Protein AF-A0A0S6UFS8-F1 (afdb_monomer)

Secondary structure (DSSP, 8-state):
-GGGTTT-S-HHHHHHHHHHHHHHHHHHHHHHHHHHHHHHS-GGG--SSSHHHHHHHHTT-HHHHHHHHHHHHHHHHHHHHHHHHHHHHHHHHHHHTTSS-GGGG---TTT---HHHHHHHHHHHHHHHHHS-HHHHHHHHHHHHHHHHHHHHHHHHHHHHH-TTS--SS--TTTTHHHHHHHHHHHHHHHTS-HHHHHHHHHHHHHHHHHIIIIIHHH-HHHHHHHHHTSPPPP----TTTSPPP--PPPS--PPPTTGGGSS-------

Structure (mmCIF, N/CA/C/O backbone):
data_AF-A0A0S6UFS8-F1
#
_entry.id   AF-A0A0S6UFS8-F1
#
loop_
_atom_site.group_PDB
_atom_site.id
_atom_site.type_symbol
_atom_site.label_atom_id
_atom_site.label_alt_id
_atom_site.label_comp_id
_atom_site.label_asym_id
_atom_site.label_entity_id
_atom_site.label_seq_id
_atom_site.pdbx_PDB_ins_code
_atom_site.Cartn_x
_atom_site.Cartn_y
_atom_site.Cartn_z
_atom_site.occupancy
_atom_site.B_iso_or_equiv
_atom_site.auth_seq_id
_atom_site.auth_comp_id
_atom_site.auth_asym_id
_atom_site.auth_atom_id
_atom_site.pdbx_PDB_model_num
ATOM 1 N N . MET A 1 1 ? 3.004 2.644 8.645 1.00 46.69 1 MET A N 1
ATOM 2 C CA . MET A 1 1 ? 3.108 4.078 9.009 1.00 46.69 1 MET A CA 1
ATOM 3 C C . MET A 1 1 ? 2.458 4.377 10.357 1.00 46.69 1 MET A C 1
ATOM 5 O O . MET A 1 1 ? 3.169 4.844 11.229 1.00 46.69 1 MET A O 1
ATOM 9 N N . ALA A 1 2 ? 1.187 4.030 10.602 1.00 57.84 2 ALA A N 1
ATOM 10 C CA . ALA A 1 2 ? 0.566 4.239 11.925 1.00 57.84 2 ALA A CA 1
ATOM 11 C C . ALA A 1 2 ? 1.216 3.434 13.074 1.00 57.84 2 ALA A C 1
ATOM 13 O O . ALA A 1 2 ? 1.124 3.822 14.228 1.00 57.84 2 ALA A O 1
ATOM 14 N N . THR A 1 3 ? 1.917 2.343 12.766 1.00 62.81 3 THR A N 1
ATOM 15 C CA . THR A 1 3 ? 2.602 1.496 13.757 1.00 62.81 3 THR A CA 1
ATOM 16 C C . THR A 1 3 ? 3.796 2.162 14.432 1.00 62.81 3 THR A C 1
ATOM 18 O O . THR A 1 3 ? 4.121 1.783 15.545 1.00 62.81 3 THR A O 1
ATOM 21 N N . ALA A 1 4 ? 4.438 3.134 13.778 1.00 63.12 4 ALA A N 1
ATOM 22 C CA . ALA A 1 4 ? 5.543 3.893 14.362 1.00 63.12 4 ALA A CA 1
ATOM 23 C C . ALA A 1 4 ? 5.050 5.129 15.133 1.00 63.12 4 ALA A C 1
ATOM 25 O O . ALA A 1 4 ? 5.850 5.831 15.734 1.00 63.12 4 ALA A O 1
ATOM 26 N N . ALA A 1 5 ? 3.740 5.411 15.131 1.00 69.25 5 ALA A N 1
ATOM 27 C CA . ALA A 1 5 ? 3.189 6.582 15.810 1.00 69.25 5 ALA A CA 1
ATOM 28 C C . ALA A 1 5 ? 3.441 6.566 17.326 1.00 69.25 5 ALA A C 1
ATOM 30 O O . ALA A 1 5 ? 3.540 7.629 17.927 1.00 69.25 5 ALA A O 1
ATOM 31 N N . GLU A 1 6 ? 3.567 5.378 17.924 1.00 72.88 6 GLU A N 1
ATOM 32 C CA . GLU A 1 6 ? 3.858 5.193 19.352 1.00 72.88 6 GLU A CA 1
ATOM 33 C C . GLU A 1 6 ? 5.339 5.429 19.703 1.00 72.88 6 GLU A C 1
ATOM 35 O O . GLU A 1 6 ? 5.662 5.656 20.864 1.00 72.88 6 GLU A O 1
ATOM 40 N N . GLU A 1 7 ? 6.235 5.411 18.712 1.00 79.12 7 GLU A N 1
ATOM 41 C CA . GLU A 1 7 ? 7.693 5.545 18.890 1.00 79.12 7 GLU A CA 1
ATOM 42 C C . GLU A 1 7 ? 8.222 6.927 18.464 1.00 79.12 7 GLU A C 1
ATOM 44 O O . GLU A 1 7 ? 9.404 7.233 18.612 1.00 79.12 7 GLU A O 1
ATOM 49 N N . VAL A 1 8 ? 7.346 7.780 17.931 1.00 83.44 8 VAL A N 1
ATOM 50 C CA . VAL A 1 8 ? 7.674 9.114 17.425 1.00 83.44 8 VAL A CA 1
ATOM 51 C C . VAL A 1 8 ? 7.556 10.147 18.548 1.00 83.44 8 VAL A C 1
ATOM 53 O O . VAL A 1 8 ? 6.553 10.196 19.258 1.00 83.44 8 VAL A O 1
ATOM 56 N N . ARG A 1 9 ? 8.573 11.008 18.696 1.00 81.94 9 ARG A N 1
ATOM 57 C CA . ARG A 1 9 ? 8.646 11.996 19.787 1.00 81.94 9 ARG A CA 1
ATOM 58 C C . ARG A 1 9 ? 7.596 13.101 19.649 1.00 81.94 9 ARG A C 1
ATOM 60 O O . ARG A 1 9 ? 6.959 13.448 20.640 1.00 81.94 9 ARG A O 1
ATOM 67 N N . ASP A 1 10 ? 7.415 13.640 18.441 1.00 86.56 10 ASP A N 1
ATOM 68 C CA . ASP A 1 10 ? 6.340 14.586 18.113 1.00 86.56 10 ASP A CA 1
ATOM 69 C C . ASP A 1 10 ? 5.454 14.043 16.974 1.00 86.56 10 ASP A C 1
ATOM 71 O O . ASP A 1 10 ? 5.627 14.402 15.800 1.00 86.56 10 ASP A O 1
ATOM 75 N N . PRO A 1 11 ? 4.464 13.182 17.289 1.00 83.31 11 PRO A N 1
ATOM 76 C CA . PRO A 1 11 ? 3.617 12.563 16.273 1.00 83.31 11 PRO A CA 1
ATOM 77 C C . PRO A 1 11 ? 2.757 13.585 15.522 1.00 83.31 11 PRO A C 1
ATOM 79 O O . PRO A 1 11 ? 2.305 13.308 14.411 1.00 83.31 11 PRO A O 1
ATOM 82 N N . ALA A 1 12 ? 2.543 14.780 16.085 1.00 83.31 12 ALA A N 1
ATOM 83 C CA . ALA A 1 12 ? 1.739 15.823 15.463 1.00 83.31 12 ALA A CA 1
ATOM 84 C C . ALA A 1 12 ? 2.384 16.394 14.199 1.00 83.31 12 ALA A C 1
ATOM 86 O O . ALA A 1 12 ? 1.677 16.752 13.255 1.00 83.31 12 ALA A O 1
ATOM 87 N N . ARG A 1 13 ? 3.715 16.501 14.197 1.00 83.75 13 ARG A N 1
ATOM 88 C CA . ARG A 1 13 ? 4.487 17.135 13.122 1.00 83.75 13 ARG A CA 1
ATOM 89 C C . ARG A 1 13 ? 5.263 16.125 12.294 1.00 83.75 13 ARG A C 1
ATOM 91 O O . ARG A 1 13 ? 5.297 16.247 11.071 1.00 83.75 13 ARG A O 1
ATOM 98 N N . GLU A 1 14 ? 5.842 15.119 12.940 1.00 88.31 14 GLU A N 1
ATOM 99 C CA . GLU A 1 14 ? 6.730 14.164 12.277 1.00 88.31 14 GLU A CA 1
ATOM 100 C C . GLU A 1 14 ? 5.953 13.158 11.418 1.00 88.31 14 GLU A C 1
ATOM 102 O O . GLU A 1 14 ? 6.399 12.835 10.317 1.00 88.31 14 GLU A O 1
ATOM 107 N N . LEU A 1 15 ? 4.751 12.729 11.836 1.00 88.62 15 LEU A N 1
ATOM 108 C CA . LEU A 1 15 ? 3.939 11.809 11.027 1.00 88.62 15 LEU A CA 1
ATOM 109 C C . LEU A 1 15 ? 3.467 12.446 9.706 1.00 88.62 15 LEU A C 1
ATOM 111 O O . LEU A 1 15 ? 3.705 11.839 8.658 1.00 88.62 15 LEU A O 1
ATOM 115 N N . PRO A 1 16 ? 2.847 13.648 9.682 1.00 87.19 16 PRO A N 1
ATOM 116 C CA . PRO A 1 16 ? 2.457 14.274 8.418 1.00 87.19 16 PRO A CA 1
ATOM 117 C C . PRO A 1 16 ? 3.653 14.581 7.515 1.00 87.19 16 PRO A C 1
ATOM 119 O O . PRO A 1 16 ? 3.579 14.337 6.311 1.00 87.19 16 PRO A O 1
ATOM 122 N N . LEU A 1 17 ? 4.759 15.078 8.084 1.00 87.81 17 LEU A N 1
ATOM 123 C CA . LEU A 1 17 ? 5.970 15.392 7.326 1.00 87.81 17 LEU A CA 1
ATOM 124 C C . LEU A 1 17 ? 6.583 14.131 6.707 1.00 87.81 17 LEU A C 1
ATOM 126 O O . LEU A 1 17 ? 6.955 14.145 5.536 1.00 87.81 17 LEU A O 1
ATOM 130 N N . GLY A 1 18 ? 6.629 13.029 7.458 1.00 90.12 18 GLY A N 1
ATOM 131 C CA . GLY A 1 18 ? 7.115 11.744 6.968 1.00 90.12 18 GLY A CA 1
ATOM 132 C C . GLY A 1 18 ? 6.249 11.176 5.843 1.00 90.12 18 GLY A C 1
ATOM 133 O O . GLY A 1 18 ? 6.781 10.745 4.821 1.00 90.12 18 GLY A O 1
ATOM 134 N N . ILE A 1 19 ? 4.919 11.215 5.980 1.00 90.88 19 ILE A N 1
ATOM 135 C CA . ILE A 1 19 ? 3.991 10.707 4.954 1.00 90.88 19 ILE A CA 1
ATOM 136 C C . ILE A 1 19 ? 4.085 11.543 3.670 1.00 90.88 19 ILE A C 1
ATOM 138 O O . ILE A 1 19 ? 4.284 10.988 2.593 1.00 90.88 19 ILE A O 1
ATOM 142 N N . ILE A 1 20 ? 3.977 12.872 3.769 1.00 91.31 20 ILE A N 1
ATOM 143 C CA . ILE A 1 20 ? 3.996 13.761 2.596 1.00 91.31 20 ILE A CA 1
ATOM 144 C C . ILE A 1 20 ? 5.388 13.778 1.955 1.00 91.31 20 ILE A C 1
ATOM 146 O O . ILE A 1 20 ? 5.499 13.693 0.735 1.00 91.31 20 ILE A O 1
ATOM 150 N N . GLY A 1 21 ? 6.448 13.843 2.765 1.00 93.31 21 GLY A N 1
ATOM 151 C CA . GLY A 1 21 ? 7.829 13.861 2.287 1.00 93.31 21 GLY A CA 1
ATOM 152 C C . GLY A 1 21 ? 8.218 12.570 1.570 1.00 93.31 21 GLY A C 1
ATOM 153 O O . GLY A 1 21 ? 8.760 12.625 0.467 1.00 93.31 21 GLY A O 1
ATOM 154 N N . SER A 1 22 ? 7.886 11.407 2.146 1.00 94.06 22 SER A N 1
ATOM 155 C CA . SER A 1 22 ? 8.159 10.117 1.495 1.00 94.06 22 SER A CA 1
ATOM 156 C C . SER A 1 22 ? 7.355 9.937 0.207 1.00 94.06 22 SER A C 1
ATOM 158 O O . SER A 1 22 ? 7.915 9.486 -0.790 1.00 94.06 22 SER A O 1
ATOM 160 N N . LEU A 1 23 ? 6.083 10.352 0.181 1.00 94.06 23 LEU A N 1
ATOM 161 C CA . LEU A 1 23 ? 5.252 10.295 -1.022 1.00 94.06 23 LEU A CA 1
ATOM 162 C C . LEU A 1 23 ? 5.775 11.218 -2.131 1.00 94.06 23 LEU A C 1
ATOM 164 O O . LEU A 1 23 ? 5.860 10.800 -3.285 1.00 94.06 23 LEU A O 1
ATOM 168 N N . ALA A 1 24 ? 6.150 12.456 -1.798 1.00 95.81 24 ALA A N 1
ATOM 169 C CA . ALA A 1 24 ? 6.695 13.411 -2.760 1.00 95.81 24 ALA A CA 1
ATOM 170 C C . ALA A 1 24 ? 8.015 12.908 -3.359 1.00 95.81 24 ALA A C 1
ATOM 172 O O . ALA A 1 24 ? 8.171 12.894 -4.579 1.00 95.81 24 ALA A O 1
ATOM 173 N N . LEU A 1 25 ? 8.932 12.420 -2.516 1.00 96.75 25 LEU A N 1
ATOM 174 C CA . LEU A 1 25 ? 10.199 11.848 -2.969 1.00 96.75 25 LEU A CA 1
ATOM 175 C C . LEU A 1 25 ? 9.977 10.623 -3.866 1.00 96.75 25 LEU A C 1
ATOM 177 O O . LEU A 1 25 ? 10.560 10.541 -4.945 1.00 96.75 25 LEU A O 1
ATOM 181 N N . ALA A 1 26 ? 9.105 9.699 -3.453 1.00 95.38 26 ALA A N 1
ATOM 182 C CA . ALA A 1 26 ? 8.771 8.521 -4.249 1.00 95.38 26 ALA A CA 1
ATOM 183 C C . ALA A 1 26 ? 8.167 8.904 -5.607 1.00 95.38 26 ALA A C 1
ATOM 185 O O . ALA A 1 26 ? 8.519 8.308 -6.620 1.00 95.38 26 ALA A O 1
ATOM 186 N N . THR A 1 27 ? 7.319 9.934 -5.645 1.00 97.00 27 THR A N 1
ATOM 187 C CA . THR A 1 27 ? 6.710 10.441 -6.884 1.00 97.00 27 THR A CA 1
ATOM 188 C C . THR A 1 27 ? 7.763 11.022 -7.828 1.00 97.00 27 THR A C 1
ATOM 190 O O . THR A 1 27 ? 7.768 10.699 -9.013 1.00 97.00 27 THR A O 1
ATOM 193 N N . ILE A 1 28 ? 8.692 11.833 -7.311 1.00 97.69 28 ILE A N 1
ATOM 194 C CA . ILE A 1 28 ? 9.788 12.408 -8.107 1.00 97.69 28 ILE A CA 1
ATOM 195 C C . ILE A 1 28 ? 10.657 11.294 -8.698 1.00 97.69 28 ILE A C 1
ATOM 197 O O . ILE A 1 28 ? 10.926 11.293 -9.899 1.00 97.69 28 ILE A O 1
ATOM 201 N N . LEU A 1 29 ? 11.059 10.323 -7.873 1.00 95.81 29 LEU A N 1
ATOM 202 C CA . LEU A 1 29 ? 11.863 9.189 -8.328 1.00 95.81 29 LEU A CA 1
ATOM 203 C C . LEU A 1 29 ? 11.113 8.335 -9.355 1.00 95.81 29 LEU A C 1
ATOM 205 O O . LEU A 1 29 ? 11.702 7.939 -10.356 1.00 95.81 29 LEU A O 1
ATOM 209 N N . TYR A 1 30 ? 9.817 8.095 -9.154 1.00 95.44 30 TYR A N 1
ATOM 210 C CA . TYR A 1 30 ? 8.980 7.352 -10.094 1.00 95.44 30 TYR A CA 1
ATOM 211 C C . TYR A 1 30 ? 8.932 8.021 -11.475 1.00 95.44 30 TYR A C 1
ATOM 213 O O . TYR A 1 30 ? 9.155 7.364 -12.495 1.00 95.44 30 TYR A O 1
ATOM 221 N N . VAL A 1 31 ? 8.698 9.338 -11.518 1.00 97.00 31 VAL A N 1
ATOM 222 C CA . VAL A 1 31 ? 8.679 10.110 -12.771 1.00 97.00 31 VAL A CA 1
ATOM 223 C C . VAL A 1 31 ? 10.053 10.092 -13.437 1.00 97.00 31 VAL A C 1
ATOM 225 O O . VAL A 1 31 ? 10.145 9.817 -14.632 1.00 97.00 31 VAL A O 1
ATOM 228 N N . ALA A 1 32 ? 11.124 10.313 -12.671 1.00 95.75 32 ALA A N 1
ATOM 229 C CA . ALA A 1 32 ? 12.488 10.290 -13.190 1.00 95.75 32 ALA A CA 1
ATOM 230 C C . ALA A 1 32 ? 12.839 8.931 -13.817 1.00 95.75 32 ALA A C 1
ATOM 232 O O . ALA A 1 32 ? 13.310 8.879 -14.952 1.00 95.75 32 ALA A O 1
ATOM 233 N N . VAL A 1 33 ? 12.550 7.827 -13.120 1.00 93.19 33 VAL A N 1
ATOM 234 C CA . VAL A 1 33 ? 12.787 6.469 -13.633 1.00 93.19 33 VAL A CA 1
ATOM 235 C C . VAL A 1 33 ? 11.962 6.206 -14.889 1.00 93.19 33 VAL A C 1
ATOM 237 O O . VAL A 1 33 ? 12.485 5.641 -15.844 1.00 93.19 33 VAL A O 1
ATOM 240 N N . THR A 1 34 ? 10.705 6.653 -14.931 1.00 92.69 34 THR A N 1
ATOM 241 C CA . THR A 1 34 ? 9.835 6.477 -16.104 1.00 92.69 34 THR A CA 1
ATOM 242 C C . THR A 1 34 ? 10.381 7.215 -17.330 1.00 92.69 34 THR A C 1
ATOM 244 O O . THR A 1 34 ? 10.435 6.635 -18.415 1.00 92.69 34 THR A O 1
ATOM 247 N N . ILE A 1 35 ? 10.836 8.463 -17.167 1.00 93.75 35 ILE A N 1
ATOM 248 C CA . ILE A 1 35 ? 11.439 9.262 -18.249 1.00 93.75 35 ILE A CA 1
ATOM 249 C C . ILE A 1 35 ? 12.724 8.603 -18.751 1.00 93.75 35 ILE A C 1
ATOM 251 O O . ILE A 1 35 ? 12.910 8.448 -19.955 1.00 93.75 35 ILE A O 1
ATOM 255 N N . VAL A 1 36 ? 13.599 8.172 -17.839 1.00 91.56 36 VAL A N 1
ATOM 256 C CA . VAL A 1 36 ? 14.849 7.497 -18.213 1.00 91.56 36 VAL A CA 1
ATOM 257 C C . VAL A 1 36 ? 14.545 6.204 -18.961 1.00 91.56 36 VAL A C 1
ATOM 259 O O . VAL A 1 36 ? 15.093 5.972 -20.032 1.00 91.56 36 VAL A O 1
ATOM 262 N N . LEU A 1 37 ? 13.637 5.377 -18.446 1.00 90.44 37 LEU A N 1
ATOM 263 C CA . LEU A 1 37 ? 13.352 4.071 -19.027 1.00 90.44 37 LEU A CA 1
ATOM 264 C C . LEU A 1 37 ? 12.727 4.172 -20.424 1.00 90.44 37 LEU A C 1
ATOM 266 O O . LEU A 1 37 ? 13.153 3.471 -21.340 1.00 90.44 37 LEU A O 1
ATOM 270 N N . THR A 1 38 ? 11.757 5.072 -20.592 1.00 90.56 38 THR A N 1
ATOM 271 C CA . THR A 1 38 ? 11.128 5.337 -21.897 1.00 90.56 38 THR A CA 1
ATOM 272 C C . THR A 1 38 ? 12.083 6.021 -22.877 1.00 90.56 38 THR A C 1
ATOM 274 O O . THR A 1 38 ? 11.954 5.824 -24.083 1.00 90.56 38 THR A O 1
ATOM 277 N N . GLY A 1 39 ? 13.076 6.766 -22.378 1.00 88.94 39 GLY A N 1
ATOM 278 C CA . GLY A 1 39 ? 14.166 7.317 -23.184 1.00 88.94 39 GLY A CA 1
ATOM 279 C C . GLY A 1 39 ? 15.195 6.277 -23.646 1.00 88.94 39 GLY A C 1
ATOM 280 O O . GLY A 1 39 ? 15.782 6.445 -24.711 1.00 88.94 39 GLY A O 1
ATOM 281 N N . LEU A 1 40 ? 15.411 5.198 -22.883 1.00 87.50 40 LEU A N 1
ATOM 282 C CA . LEU A 1 40 ? 16.379 4.143 -23.221 1.00 87.50 40 LEU A CA 1
ATOM 283 C C . LEU A 1 40 ? 15.836 3.109 -24.210 1.00 87.50 40 LEU A C 1
ATOM 285 O O . LEU A 1 40 ? 16.598 2.518 -24.972 1.00 87.50 40 LEU A O 1
ATOM 289 N N . THR A 1 41 ? 14.543 2.797 -24.160 1.00 85.88 41 THR A N 1
ATOM 290 C CA . THR A 1 41 ? 13.960 1.714 -24.960 1.00 85.88 41 THR A CA 1
ATOM 291 C C . THR A 1 41 ? 12.521 2.057 -25.344 1.00 85.88 41 THR A C 1
ATOM 293 O O . THR A 1 41 ? 11.768 2.516 -24.484 1.00 85.88 41 THR A O 1
ATOM 296 N N . PRO A 1 42 ? 12.099 1.809 -26.604 1.00 87.06 42 PRO A N 1
ATOM 297 C CA . PRO A 1 42 ? 10.716 2.022 -27.018 1.00 87.06 42 PRO A CA 1
ATOM 298 C C . PRO A 1 42 ? 9.728 1.297 -26.100 1.00 87.06 42 PRO A C 1
ATOM 300 O O . PRO A 1 42 ? 9.943 0.135 -25.745 1.00 87.06 42 PRO A O 1
ATOM 303 N N . TYR A 1 43 ? 8.617 1.961 -25.767 1.00 86.12 43 TYR A N 1
ATOM 304 C CA . TYR A 1 43 ? 7.610 1.465 -24.819 1.00 86.12 43 TYR A CA 1
ATOM 305 C C . TYR A 1 43 ? 7.043 0.081 -25.177 1.00 86.12 43 TYR A C 1
ATOM 307 O O . TYR A 1 43 ? 6.618 -0.659 -24.295 1.00 86.12 43 TYR A O 1
ATOM 315 N N . THR A 1 44 ? 7.087 -0.304 -26.454 1.00 86.38 44 THR A N 1
ATOM 316 C CA . THR A 1 44 ? 6.636 -1.611 -26.949 1.00 86.38 44 THR A CA 1
ATOM 317 C C . THR A 1 44 ? 7.494 -2.776 -26.457 1.00 86.38 44 THR A C 1
ATOM 319 O O . THR A 1 44 ? 6.993 -3.888 -26.333 1.00 86.38 44 THR A O 1
ATOM 322 N N . ASN A 1 45 ? 8.772 -2.534 -26.153 1.00 82.75 45 ASN A N 1
ATOM 323 C CA . ASN A 1 45 ? 9.717 -3.564 -25.709 1.00 82.75 45 ASN A CA 1
ATOM 324 C C . ASN A 1 45 ? 9.866 -3.623 -24.179 1.00 82.75 45 ASN A C 1
ATOM 326 O O . ASN A 1 45 ? 10.639 -4.430 -23.668 1.00 82.75 45 ASN A O 1
ATOM 330 N N . LEU A 1 46 ? 9.140 -2.775 -23.442 1.00 84.50 46 LEU A N 1
ATOM 331 C CA . LEU A 1 46 ? 9.192 -2.704 -21.978 1.00 84.50 46 LEU A CA 1
ATOM 332 C C . LEU A 1 46 ? 8.144 -3.586 -21.285 1.00 84.50 46 LEU A C 1
ATOM 334 O O . LEU A 1 46 ? 8.097 -3.612 -20.058 1.00 84.50 46 LEU A O 1
ATOM 338 N N . ASN A 1 47 ? 7.323 -4.330 -22.033 1.00 87.06 47 ASN A N 1
ATOM 339 C CA . ASN A 1 47 ? 6.380 -5.293 -21.462 1.00 87.06 47 ASN A CA 1
ATOM 340 C C . ASN A 1 47 ? 7.088 -6.603 -21.063 1.00 87.06 47 ASN A C 1
ATOM 342 O O . ASN A 1 47 ? 6.851 -7.665 -21.638 1.00 87.06 47 ASN A O 1
ATOM 346 N N . THR A 1 48 ? 8.020 -6.507 -20.117 1.00 87.50 48 THR A N 1
ATOM 347 C CA . THR A 1 48 ? 8.776 -7.638 -19.569 1.00 87.50 48 THR A CA 1
ATOM 348 C C . THR A 1 48 ? 8.599 -7.708 -18.049 1.00 87.50 48 THR A C 1
ATOM 350 O O . THR A 1 48 ? 8.269 -6.700 -17.425 1.00 87.50 48 THR A O 1
ATOM 353 N N . PRO A 1 49 ? 8.853 -8.865 -17.406 1.00 83.69 49 PRO A N 1
ATOM 354 C CA . PRO A 1 49 ? 8.739 -8.994 -15.949 1.00 83.69 49 PRO A CA 1
ATOM 355 C C . PRO A 1 49 ? 9.676 -8.073 -15.147 1.00 83.69 49 PRO A C 1
ATOM 357 O O . PRO A 1 49 ? 9.443 -7.830 -13.966 1.00 83.69 49 PRO A O 1
ATOM 360 N N . SER A 1 50 ? 10.755 -7.576 -15.762 1.00 88.00 50 SER A N 1
ATOM 361 C CA . SER A 1 50 ? 11.776 -6.754 -15.105 1.00 88.00 50 SER A CA 1
ATOM 362 C C . SER A 1 50 ? 12.195 -5.557 -15.979 1.00 88.00 50 SER A C 1
ATOM 364 O O . SER A 1 50 ? 13.360 -5.444 -16.386 1.00 88.00 50 SER A O 1
ATOM 366 N N . PRO A 1 51 ? 11.275 -4.609 -16.237 1.00 88.06 51 PRO A N 1
ATOM 367 C CA . PRO A 1 51 ? 11.419 -3.608 -17.295 1.00 88.06 51 PRO A CA 1
ATOM 368 C C . PRO A 1 51 ? 12.632 -2.694 -17.092 1.00 88.06 51 PRO A C 1
ATOM 370 O O . PRO A 1 51 ? 13.352 -2.401 -18.043 1.00 88.06 51 PRO A O 1
ATOM 373 N N . VAL A 1 52 ? 12.939 -2.326 -15.844 1.00 89.31 52 VAL A N 1
ATOM 374 C CA . VAL A 1 52 ? 14.104 -1.487 -15.508 1.00 89.31 52 VAL A CA 1
ATOM 375 C C . VAL A 1 52 ? 15.424 -2.168 -15.889 1.00 89.31 52 VAL A C 1
ATOM 377 O O . VAL A 1 52 ? 16.303 -1.541 -16.475 1.00 89.31 52 VAL A O 1
ATOM 380 N N . THR A 1 53 ? 15.563 -3.464 -15.597 1.00 89.81 53 THR A N 1
ATOM 381 C CA . THR A 1 53 ? 16.768 -4.228 -15.966 1.00 89.81 53 THR A CA 1
ATOM 382 C C . THR A 1 53 ? 16.855 -4.441 -17.474 1.00 89.81 53 THR A C 1
ATOM 384 O O . THR A 1 53 ? 17.927 -4.287 -18.051 1.00 89.81 53 THR A O 1
ATOM 387 N N . THR A 1 54 ? 15.724 -4.714 -18.135 1.00 87.50 54 THR A N 1
ATOM 388 C CA . THR A 1 54 ? 15.663 -4.861 -19.592 1.00 87.50 54 THR A CA 1
ATOM 389 C C . THR A 1 54 ? 16.103 -3.577 -20.295 1.00 87.50 54 THR A C 1
ATOM 391 O O . THR A 1 54 ? 16.939 -3.646 -21.193 1.00 87.50 54 THR A O 1
ATOM 394 N N . GLY A 1 55 ? 15.628 -2.409 -19.848 1.00 86.88 55 GLY A N 1
ATOM 395 C CA . GLY A 1 55 ? 16.035 -1.120 -20.414 1.00 86.88 55 GLY A CA 1
ATOM 396 C C . GLY A 1 55 ? 17.526 -0.818 -20.229 1.00 86.88 55 GLY A C 1
ATOM 397 O O . GLY A 1 55 ? 18.187 -0.352 -21.155 1.00 86.88 55 GLY A O 1
ATOM 398 N N . LEU A 1 56 ? 18.101 -1.150 -19.067 1.00 88.00 56 LEU A N 1
ATOM 399 C CA . LEU A 1 56 ? 19.540 -0.977 -18.815 1.00 88.00 56 LEU A CA 1
ATOM 400 C C . LEU A 1 56 ? 20.411 -1.916 -19.660 1.00 88.00 56 LEU A C 1
ATOM 402 O O . LEU A 1 56 ? 21.485 -1.522 -20.119 1.00 88.00 56 LEU A O 1
ATOM 406 N N . LEU A 1 57 ? 19.956 -3.152 -19.876 1.00 88.31 57 LEU A N 1
ATOM 407 C CA . LEU A 1 57 ? 20.639 -4.108 -20.747 1.00 88.31 57 LEU A CA 1
ATOM 408 C C . LEU A 1 57 ? 20.566 -3.687 -22.215 1.00 88.31 57 LEU A C 1
ATOM 410 O O . LEU A 1 57 ? 21.572 -3.800 -22.914 1.00 88.31 57 LEU A O 1
ATOM 414 N N . ALA A 1 58 ? 19.424 -3.159 -22.662 1.00 85.06 58 ALA A N 1
ATOM 415 C CA . ALA A 1 58 ? 19.260 -2.606 -24.006 1.00 85.06 58 ALA A CA 1
ATOM 416 C C . ALA A 1 58 ? 20.185 -1.401 -24.253 1.00 85.06 58 ALA A C 1
ATOM 418 O O . ALA A 1 58 ? 20.724 -1.252 -25.345 1.00 85.06 58 ALA A O 1
ATOM 419 N N . ALA A 1 59 ? 20.454 -0.601 -23.217 1.00 84.88 59 ALA A N 1
ATOM 420 C CA . ALA A 1 59 ? 21.426 0.493 -23.251 1.00 84.88 59 ALA A CA 1
ATOM 421 C C . ALA A 1 59 ? 22.903 0.032 -23.206 1.00 84.88 59 ALA A C 1
ATOM 423 O O . ALA A 1 59 ? 23.810 0.861 -23.231 1.00 84.88 59 ALA A O 1
ATOM 424 N N . GLY A 1 60 ? 23.169 -1.275 -23.095 1.00 84.38 60 GLY A N 1
ATOM 425 C CA . GLY A 1 60 ? 24.519 -1.846 -23.031 1.00 84.38 60 GLY A CA 1
ATOM 426 C C . GLY A 1 60 ? 25.184 -1.796 -21.648 1.00 84.38 60 GLY A C 1
ATOM 427 O O . GLY A 1 60 ? 26.308 -2.278 -21.487 1.00 84.38 60 GLY A O 1
ATOM 428 N N . VAL A 1 61 ? 24.508 -1.283 -20.613 1.00 87.69 61 VAL A N 1
ATOM 429 C CA . VAL A 1 61 ? 25.097 -1.051 -19.281 1.00 87.69 61 VAL A CA 1
ATOM 430 C C . VAL A 1 61 ? 24.868 -2.249 -18.351 1.00 87.69 61 VAL A C 1
ATOM 432 O O . VAL A 1 61 ? 24.128 -2.195 -17.365 1.00 87.69 61 VAL A O 1
ATOM 435 N N . ARG A 1 62 ? 25.539 -3.369 -18.649 1.00 85.31 62 ARG A N 1
ATOM 436 C CA . ARG A 1 62 ? 25.394 -4.642 -17.906 1.00 85.31 62 ARG A CA 1
ATOM 437 C C . ARG A 1 62 ? 25.682 -4.523 -16.404 1.00 85.31 62 ARG A C 1
ATOM 439 O O . ARG A 1 62 ? 24.940 -5.082 -15.600 1.00 85.31 62 ARG A O 1
ATOM 446 N N . GLY A 1 63 ? 26.719 -3.773 -16.021 1.00 86.88 63 GLY A N 1
ATOM 447 C CA . GLY A 1 63 ? 27.088 -3.583 -14.612 1.00 86.88 63 GLY A CA 1
ATOM 448 C C . GLY A 1 63 ? 25.992 -2.885 -13.801 1.00 86.88 63 GLY A C 1
ATOM 449 O O . GLY A 1 63 ? 25.638 -3.341 -12.716 1.00 86.88 63 GLY A O 1
ATOM 450 N N . ALA A 1 64 ? 25.383 -1.837 -14.363 1.00 86.38 64 ALA A N 1
ATOM 451 C CA . ALA A 1 64 ? 24.277 -1.132 -13.720 1.00 86.38 64 ALA A CA 1
ATOM 452 C C . ALA A 1 64 ? 23.033 -2.024 -13.587 1.00 86.38 64 ALA A C 1
ATOM 454 O O . ALA A 1 64 ? 22.394 -2.021 -12.538 1.00 86.38 64 ALA A O 1
ATOM 455 N N . SER A 1 65 ? 22.722 -2.842 -14.601 1.00 89.00 65 SER A N 1
ATOM 456 C CA . SER A 1 65 ? 21.589 -3.775 -14.533 1.00 89.00 65 SER A CA 1
ATOM 457 C C . SER A 1 65 ? 21.714 -4.782 -13.385 1.00 89.00 65 SER A C 1
ATOM 459 O O . SER A 1 65 ? 20.708 -5.107 -12.758 1.00 89.00 65 SER A O 1
ATOM 461 N N . LEU A 1 66 ? 22.919 -5.285 -13.099 1.00 89.75 66 LEU A N 1
ATOM 462 C CA . LEU A 1 66 ? 23.144 -6.232 -11.999 1.00 89.75 66 LEU A CA 1
ATOM 463 C C . LEU A 1 66 ? 22.960 -5.569 -10.628 1.00 89.75 66 LEU A C 1
ATOM 465 O O . LEU A 1 66 ? 22.322 -6.140 -9.741 1.00 89.75 66 LEU A O 1
ATOM 469 N N . ILE A 1 67 ? 23.463 -4.344 -10.465 1.00 93.19 67 ILE A N 1
ATOM 470 C CA . ILE A 1 67 ? 23.311 -3.574 -9.223 1.00 93.19 67 ILE A CA 1
ATOM 471 C C . ILE A 1 67 ? 21.835 -3.242 -8.984 1.00 93.19 67 ILE A C 1
ATOM 473 O O . ILE A 1 67 ? 21.311 -3.463 -7.896 1.00 93.19 67 ILE A O 1
ATOM 477 N N . VAL A 1 68 ? 21.132 -2.771 -10.016 1.00 92.06 68 VAL A N 1
ATOM 478 C CA . VAL A 1 68 ? 19.708 -2.432 -9.910 1.00 92.06 68 VAL A CA 1
ATOM 479 C C . VAL A 1 68 ? 18.854 -3.680 -9.686 1.00 92.06 68 VAL A C 1
ATOM 481 O O . VAL A 1 68 ? 17.950 -3.647 -8.858 1.00 92.06 68 VAL A O 1
ATOM 484 N N . GLY A 1 69 ? 19.156 -4.796 -10.356 1.00 91.12 69 GLY A N 1
ATOM 485 C CA . GLY A 1 69 ? 18.442 -6.060 -10.164 1.00 91.12 69 GLY A CA 1
ATOM 486 C C . GLY A 1 69 ? 18.576 -6.607 -8.740 1.00 91.12 69 GLY A C 1
ATOM 487 O O . GLY A 1 69 ? 17.578 -6.945 -8.107 1.00 91.12 69 GLY A O 1
ATOM 488 N N . THR A 1 70 ? 19.796 -6.638 -8.199 1.00 92.81 70 THR A N 1
ATOM 489 C CA . THR A 1 70 ? 20.037 -7.086 -6.814 1.00 92.81 70 THR A CA 1
ATOM 490 C C . THR A 1 70 ? 19.425 -6.130 -5.786 1.00 92.81 70 THR A C 1
ATOM 492 O O . THR A 1 70 ? 18.784 -6.583 -4.835 1.00 92.81 70 THR A O 1
ATOM 495 N N . GLY A 1 71 ? 19.524 -4.816 -6.013 1.00 94.25 71 GLY A N 1
ATOM 496 C CA . GLY A 1 71 ? 18.861 -3.800 -5.194 1.00 94.25 71 GLY A CA 1
ATOM 497 C C . GLY A 1 71 ? 17.335 -3.925 -5.205 1.00 94.25 71 GLY A C 1
ATOM 498 O O . GLY A 1 71 ? 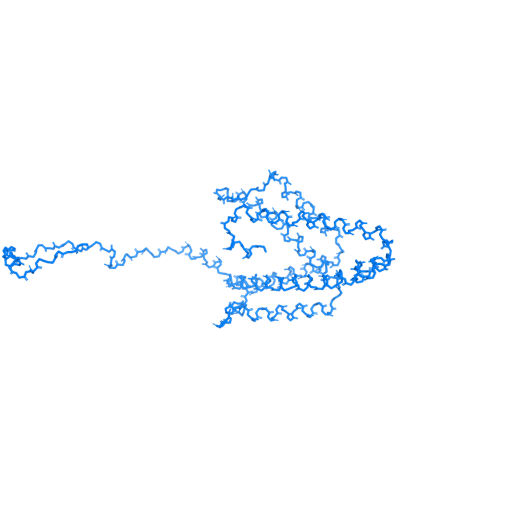16.705 -3.831 -4.152 1.00 94.25 71 GLY A O 1
ATOM 499 N N . ALA A 1 72 ? 16.736 -4.208 -6.365 1.00 93.25 72 ALA A N 1
ATOM 500 C CA . ALA A 1 72 ? 15.299 -4.432 -6.492 1.00 93.25 72 ALA A CA 1
ATOM 501 C C . ALA A 1 72 ? 14.845 -5.666 -5.700 1.00 93.25 72 ALA A C 1
ATOM 503 O O . ALA A 1 72 ? 13.854 -5.585 -4.980 1.00 93.25 72 ALA A O 1
ATOM 504 N N . LEU A 1 73 ? 15.586 -6.778 -5.755 1.00 94.12 73 LEU A N 1
ATOM 505 C CA . LEU A 1 73 ? 15.272 -7.975 -4.965 1.00 94.12 73 LEU A CA 1
ATOM 506 C C . LEU A 1 73 ? 15.330 -7.701 -3.457 1.00 94.12 73 LEU A C 1
ATOM 508 O O . LEU A 1 73 ? 14.399 -8.056 -2.730 1.00 94.12 73 LEU A O 1
ATOM 512 N N . ALA A 1 74 ? 16.384 -7.031 -2.984 1.00 95.00 74 ALA A N 1
ATOM 513 C CA . ALA A 1 74 ? 16.515 -6.662 -1.575 1.00 95.00 74 ALA A CA 1
ATOM 514 C C . ALA A 1 74 ? 15.389 -5.709 -1.127 1.00 95.00 74 ALA A C 1
ATOM 516 O O . ALA A 1 74 ? 14.773 -5.915 -0.078 1.00 95.00 74 ALA A O 1
ATOM 517 N N . GLY A 1 75 ? 15.071 -4.704 -1.950 1.00 94.88 75 GLY A N 1
ATOM 518 C CA . GLY A 1 75 ? 14.008 -3.735 -1.687 1.00 94.88 75 GLY A CA 1
ATOM 519 C C . GLY A 1 75 ? 12.618 -4.370 -1.646 1.00 94.88 75 GLY A C 1
ATOM 520 O O . GLY A 1 75 ? 11.886 -4.180 -0.676 1.00 94.88 75 GLY A O 1
ATOM 521 N N . LEU A 1 76 ? 12.267 -5.177 -2.651 1.00 93.75 76 LEU A N 1
ATOM 522 C CA . LEU A 1 76 ? 10.981 -5.878 -2.708 1.00 93.75 76 LEU A CA 1
ATOM 523 C C . LEU A 1 76 ? 10.819 -6.850 -1.535 1.00 93.75 76 LEU A C 1
ATOM 525 O O . LEU A 1 76 ? 9.755 -6.888 -0.922 1.00 93.75 76 LEU A O 1
ATOM 529 N N . THR A 1 77 ? 11.881 -7.569 -1.159 1.00 94.56 77 THR A N 1
ATOM 530 C CA . THR A 1 77 ? 11.861 -8.464 0.011 1.00 94.56 77 THR A CA 1
ATOM 531 C C . THR A 1 77 ? 11.575 -7.690 1.299 1.00 94.56 77 THR A C 1
ATOM 533 O O . THR A 1 77 ? 10.745 -8.110 2.105 1.00 94.56 77 THR A O 1
ATOM 536 N N . SER A 1 78 ? 12.203 -6.525 1.475 1.00 95.12 78 SER A N 1
ATOM 537 C CA . SER A 1 78 ? 11.945 -5.650 2.623 1.00 95.12 78 SER A CA 1
ATOM 538 C C . SER A 1 78 ? 10.485 -5.178 2.669 1.00 95.12 78 SER A C 1
ATOM 540 O O . SER A 1 78 ? 9.824 -5.292 3.702 1.00 95.12 78 SER A O 1
ATOM 542 N N . VAL A 1 79 ? 9.934 -4.731 1.534 1.00 93.19 79 VAL A N 1
ATOM 543 C CA . VAL A 1 79 ? 8.527 -4.299 1.439 1.00 93.19 79 VAL A CA 1
ATOM 544 C C . VAL A 1 79 ? 7.562 -5.447 1.752 1.00 93.19 79 VAL A C 1
ATOM 546 O O . VAL A 1 79 ? 6.593 -5.248 2.487 1.00 93.19 79 VAL A O 1
ATOM 549 N N . LEU A 1 80 ? 7.837 -6.657 1.257 1.00 92.25 80 LEU A N 1
ATOM 550 C CA . LEU A 1 80 ? 7.033 -7.846 1.552 1.00 92.25 80 LEU A CA 1
ATOM 551 C C . LEU A 1 80 ? 6.997 -8.149 3.055 1.00 92.25 80 LEU A C 1
ATOM 553 O O . LEU A 1 80 ? 5.917 -8.363 3.608 1.00 92.25 80 LEU A O 1
ATOM 557 N N . LEU A 1 81 ? 8.149 -8.105 3.733 1.00 91.00 81 LEU A N 1
ATOM 558 C CA . LEU A 1 81 ? 8.231 -8.321 5.181 1.00 91.00 81 LEU A CA 1
ATOM 559 C C . LEU A 1 81 ? 7.413 -7.285 5.963 1.00 91.00 81 LEU A C 1
ATOM 561 O O . LEU A 1 81 ? 6.647 -7.648 6.859 1.00 91.00 81 LEU A O 1
ATOM 565 N N . VAL A 1 82 ? 7.531 -6.003 5.602 1.00 89.94 82 VAL A N 1
ATOM 566 C CA . VAL A 1 82 ? 6.776 -4.916 6.248 1.00 89.94 82 VAL A CA 1
ATOM 567 C C . VAL A 1 82 ? 5.268 -5.088 6.043 1.00 89.94 82 VAL A C 1
ATOM 569 O O . VAL A 1 82 ? 4.500 -4.886 6.986 1.00 89.94 82 VAL A O 1
ATOM 572 N N . ASN A 1 83 ? 4.833 -5.506 4.852 1.00 89.88 83 ASN A N 1
ATOM 573 C CA . ASN A 1 83 ? 3.417 -5.717 4.551 1.00 89.88 83 ASN A CA 1
ATOM 574 C C . ASN A 1 83 ? 2.820 -6.894 5.331 1.00 89.88 83 ASN A C 1
ATOM 576 O O . ASN A 1 83 ? 1.752 -6.740 5.928 1.00 89.88 83 ASN A O 1
ATOM 580 N N . ILE A 1 84 ? 3.520 -8.032 5.399 1.00 89.31 84 ILE A N 1
ATOM 581 C CA . ILE A 1 84 ? 3.077 -9.195 6.188 1.00 89.31 84 ILE A CA 1
ATOM 582 C C . ILE A 1 84 ? 2.963 -8.811 7.669 1.00 89.31 84 ILE A C 1
ATOM 584 O O . ILE A 1 84 ? 1.962 -9.106 8.324 1.00 89.31 84 ILE A O 1
ATOM 588 N N . PHE A 1 85 ? 3.952 -8.084 8.193 1.00 85.88 85 PHE A N 1
ATOM 589 C CA . PHE A 1 85 ? 3.934 -7.606 9.572 1.00 85.88 85 PHE A CA 1
ATOM 590 C C . PHE A 1 85 ? 2.766 -6.648 9.857 1.00 85.88 85 PHE A C 1
ATOM 592 O O . PHE A 1 85 ? 2.073 -6.795 10.869 1.00 85.88 85 PHE A O 1
ATOM 599 N N . ALA A 1 86 ? 2.525 -5.677 8.972 1.00 87.50 86 ALA A N 1
ATOM 600 C CA . ALA A 1 86 ? 1.431 -4.722 9.116 1.00 87.50 86 ALA A CA 1
ATOM 601 C C . ALA A 1 86 ? 0.062 -5.419 9.078 1.00 87.50 86 ALA A C 1
ATOM 603 O O . ALA A 1 86 ? -0.787 -5.156 9.933 1.00 87.50 86 ALA A O 1
ATOM 604 N N . GLN A 1 87 ? -0.131 -6.352 8.142 1.00 88.00 87 GLN A N 1
ATOM 605 C CA . GLN A 1 87 ? -1.376 -7.103 7.995 1.00 88.00 87 GLN A CA 1
ATOM 606 C C . GLN A 1 87 ? -1.684 -7.951 9.237 1.00 88.00 87 GLN A C 1
ATOM 608 O O . GLN A 1 87 ? -2.812 -7.922 9.734 1.00 88.00 87 GLN A O 1
ATOM 613 N N . SER A 1 88 ? -0.684 -8.635 9.804 1.00 86.19 88 SER A N 1
ATOM 614 C CA . SER A 1 88 ? -0.866 -9.418 11.033 1.00 86.19 88 SER A CA 1
ATOM 615 C C . SER A 1 88 ? -1.336 -8.570 12.220 1.00 86.19 88 SER A C 1
ATOM 617 O O . SER A 1 88 ? -2.147 -9.029 13.028 1.00 86.19 88 SER A O 1
ATOM 619 N N . ARG A 1 89 ? -0.868 -7.318 12.331 1.00 83.06 89 ARG A N 1
ATOM 620 C CA . ARG A 1 89 ? -1.299 -6.392 13.393 1.00 83.06 89 ARG A CA 1
ATOM 621 C C . ARG A 1 89 ? -2.734 -5.912 13.206 1.00 83.06 89 ARG A C 1
ATOM 623 O O . ARG A 1 89 ? -3.467 -5.846 14.189 1.00 83.06 89 ARG A O 1
ATOM 630 N N . VAL A 1 90 ? -3.143 -5.621 11.970 1.00 85.88 90 VAL A N 1
ATOM 631 C CA . VAL A 1 90 ? -4.530 -5.235 11.660 1.00 85.88 90 VAL A CA 1
ATOM 632 C C . VAL A 1 90 ? -5.492 -6.361 12.038 1.00 85.88 90 VAL A C 1
ATOM 634 O O . VAL A 1 90 ? -6.478 -6.113 12.727 1.00 85.88 90 VAL A O 1
ATOM 637 N N . PHE A 1 91 ? -5.170 -7.609 11.688 1.00 85.50 91 PHE A N 1
ATOM 638 C CA . PHE A 1 91 ? -5.994 -8.756 12.075 1.00 85.50 91 PHE A CA 1
ATOM 639 C C . PHE A 1 91 ? -6.062 -8.970 13.589 1.00 85.50 91 PHE A C 1
ATOM 641 O O . PHE A 1 91 ? -7.127 -9.286 14.115 1.00 85.50 91 PHE A O 1
ATOM 648 N N . MET A 1 92 ? -4.955 -8.760 14.306 1.00 80.81 92 MET A N 1
ATOM 649 C CA . MET A 1 92 ? -4.952 -8.832 15.767 1.00 80.81 92 MET A CA 1
ATOM 650 C C . MET A 1 92 ? -5.830 -7.737 16.393 1.00 80.81 92 MET A C 1
ATOM 652 O O . MET A 1 92 ? -6.550 -8.024 17.347 1.00 80.81 92 MET A O 1
ATOM 656 N N . ALA A 1 93 ? -5.800 -6.508 15.864 1.00 82.38 93 ALA A N 1
ATOM 657 C CA . ALA A 1 93 ? -6.671 -5.420 16.314 1.00 82.38 93 ALA A CA 1
ATOM 658 C C . ALA A 1 93 ? -8.153 -5.750 16.062 1.00 82.38 93 ALA A C 1
ATOM 660 O O . ALA A 1 93 ? -8.943 -5.746 16.998 1.00 82.38 93 ALA A O 1
ATOM 661 N N . MET A 1 94 ? -8.502 -6.193 14.848 1.00 83.12 94 MET A N 1
ATOM 662 C CA . MET A 1 94 ? -9.863 -6.641 14.515 1.00 83.12 94 MET A CA 1
ATOM 663 C C . MET A 1 94 ? -10.337 -7.808 15.397 1.00 83.12 94 MET A C 1
ATOM 665 O O . MET A 1 94 ? -11.504 -7.874 15.780 1.00 83.12 94 MET A O 1
ATOM 669 N N . GLY A 1 95 ? -9.439 -8.736 15.739 1.00 79.88 95 GLY A N 1
ATOM 670 C CA . GLY A 1 95 ? -9.729 -9.820 16.674 1.00 79.88 95 GLY A CA 1
ATOM 671 C C . GLY A 1 95 ? -9.971 -9.328 18.105 1.00 79.88 95 GLY A C 1
ATOM 672 O O . GLY A 1 95 ? -10.861 -9.845 18.776 1.00 79.88 95 GLY A O 1
ATOM 673 N N . ARG A 1 96 ? -9.216 -8.323 18.575 1.00 76.44 96 ARG A N 1
ATOM 674 C CA . ARG A 1 96 ? -9.429 -7.684 19.890 1.00 76.44 96 ARG A CA 1
ATOM 675 C C . ARG A 1 96 ? -10.772 -6.955 19.956 1.00 76.44 96 ARG A C 1
ATOM 677 O O . ARG A 1 96 ? -11.420 -7.006 20.995 1.00 76.44 96 ARG A O 1
ATOM 684 N N . ASP A 1 97 ? -11.219 -6.388 18.839 1.00 79.12 97 ASP A N 1
ATOM 685 C CA . ASP A 1 97 ? -12.528 -5.731 18.713 1.00 79.12 97 ASP A CA 1
ATOM 686 C C . ASP A 1 97 ? -13.705 -6.731 18.612 1.00 79.12 97 ASP A C 1
ATOM 688 O O . ASP A 1 97 ? -14.877 -6.339 18.573 1.00 79.12 97 ASP A O 1
ATOM 692 N N . GLY A 1 98 ? -13.414 -8.039 18.569 1.00 74.19 98 GLY A N 1
ATOM 693 C CA . GLY A 1 98 ? -14.405 -9.116 18.466 1.00 74.19 98 GLY A CA 1
ATOM 694 C C . GLY A 1 98 ? -14.966 -9.332 17.056 1.00 74.19 98 GLY A C 1
ATOM 695 O O . GLY A 1 98 ? -15.906 -10.107 16.881 1.00 74.19 98 GLY A O 1
ATOM 696 N N . LEU A 1 99 ? -14.396 -8.677 16.036 1.00 77.06 99 LEU A N 1
ATOM 697 C CA . LEU A 1 99 ? -14.829 -8.794 14.636 1.00 77.06 99 LEU A CA 1
ATOM 698 C C . LEU A 1 99 ? -14.374 -10.108 13.981 1.00 77.06 99 LEU A C 1
ATOM 700 O O . LEU A 1 99 ? -14.962 -10.533 12.988 1.00 77.06 99 LEU A O 1
ATOM 704 N N . LEU A 1 100 ? -13.346 -10.757 14.535 1.00 79.88 100 LEU A N 1
ATOM 705 C CA . LEU A 1 100 ? -12.783 -12.019 14.048 1.00 79.88 100 LEU A CA 1
ATOM 706 C C . LEU A 1 100 ? -12.688 -13.066 15.170 1.00 79.88 100 LEU A C 1
ATOM 708 O O . LEU A 1 100 ? -12.669 -12.701 16.348 1.00 79.88 100 LEU A O 1
ATOM 712 N N . PRO A 1 101 ? -12.606 -14.369 14.833 1.00 75.06 101 PRO A N 1
ATOM 713 C CA . PRO A 1 101 ? -12.433 -15.434 15.817 1.00 75.06 101 PRO A CA 1
ATOM 714 C C . PRO A 1 101 ? -11.236 -15.199 16.760 1.00 75.06 101 PRO A C 1
ATOM 716 O O . PRO A 1 101 ? -10.190 -14.719 16.314 1.00 75.06 101 PRO A O 1
ATOM 719 N N . PRO A 1 102 ? -11.307 -15.634 18.035 1.00 71.88 102 PRO A N 1
ATOM 720 C 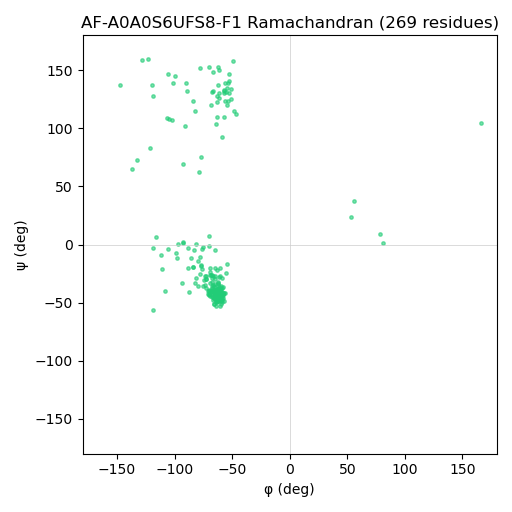CA . PRO A 1 102 ? -10.246 -15.432 19.036 1.00 71.88 102 PRO A CA 1
ATOM 721 C C . PRO A 1 102 ? -8.930 -16.158 18.703 1.00 71.88 102 PRO A C 1
ATOM 723 O O . PRO A 1 102 ? -7.924 -16.010 19.388 1.00 71.88 102 PRO A O 1
ATOM 726 N N . ILE A 1 103 ? -8.910 -16.948 17.632 1.00 74.62 103 ILE A N 1
ATOM 727 C CA . ILE A 1 103 ? -7.705 -17.566 17.077 1.00 74.62 103 ILE A CA 1
ATOM 728 C C . ILE A 1 103 ? -6.707 -16.482 16.628 1.00 74.62 103 ILE A C 1
ATOM 730 O O . ILE A 1 103 ? -5.506 -16.639 16.839 1.00 74.62 103 ILE A O 1
ATOM 734 N N . PHE A 1 104 ? -7.199 -15.356 16.096 1.00 73.69 104 PHE A N 1
ATOM 735 C CA . PHE A 1 104 ? -6.374 -14.253 15.586 1.00 73.69 104 PHE A CA 1
ATOM 736 C C . PHE A 1 104 ? -5.784 -13.348 16.683 1.00 73.69 104 PHE A C 1
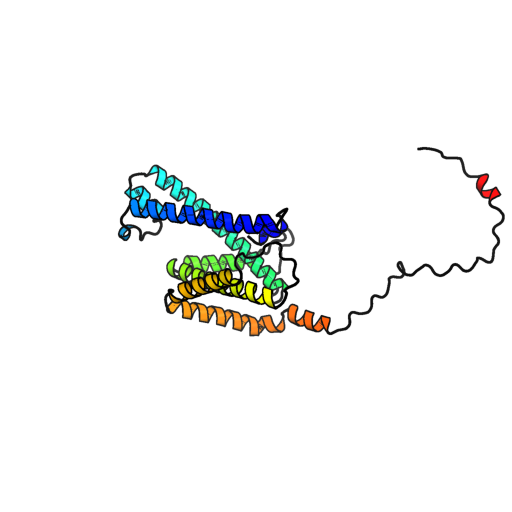ATOM 738 O O . PHE A 1 104 ? -4.904 -12.535 16.394 1.00 73.69 104 PHE A O 1
ATOM 745 N N . THR A 1 105 ? -6.229 -13.489 17.938 1.00 74.12 105 THR A N 1
ATOM 746 C CA . THR A 1 105 ? -5.708 -12.736 19.095 1.00 74.12 105 THR A CA 1
ATOM 747 C C . THR A 1 105 ? -4.684 -13.516 19.919 1.00 74.12 105 THR A C 1
ATOM 749 O O . THR A 1 105 ? -4.055 -12.941 20.809 1.00 74.12 105 THR A O 1
ATOM 752 N N . ARG A 1 106 ? -4.471 -14.809 19.627 1.00 73.94 106 ARG A N 1
ATOM 753 C CA . ARG A 1 106 ? -3.487 -15.637 20.337 1.00 73.94 106 ARG A CA 1
ATOM 754 C C . ARG A 1 106 ? -2.061 -15.182 20.022 1.00 73.94 106 ARG A C 1
ATOM 756 O O . ARG A 1 106 ? -1.606 -15.236 18.881 1.00 73.94 106 ARG A O 1
ATOM 763 N N . VAL A 1 107 ? -1.342 -14.797 21.069 1.00 81.06 107 VAL A N 1
ATOM 764 C CA . VAL A 1 107 ? 0.070 -14.397 21.031 1.00 81.06 107 VAL A CA 1
ATOM 765 C C . VAL A 1 107 ? 0.962 -15.489 21.615 1.00 81.06 107 VAL A C 1
ATOM 767 O O . VAL A 1 107 ? 0.564 -16.217 22.523 1.00 81.06 107 VAL A O 1
ATOM 770 N N . HIS A 1 108 ? 2.174 -15.628 21.073 1.00 78.31 108 HIS A N 1
ATOM 771 C CA . HIS A 1 108 ? 3.144 -16.613 21.550 1.00 78.31 108 HIS A CA 1
ATOM 772 C C . HIS A 1 108 ? 3.626 -16.266 22.974 1.00 78.31 108 HIS A C 1
ATOM 774 O O . HIS A 1 108 ? 4.07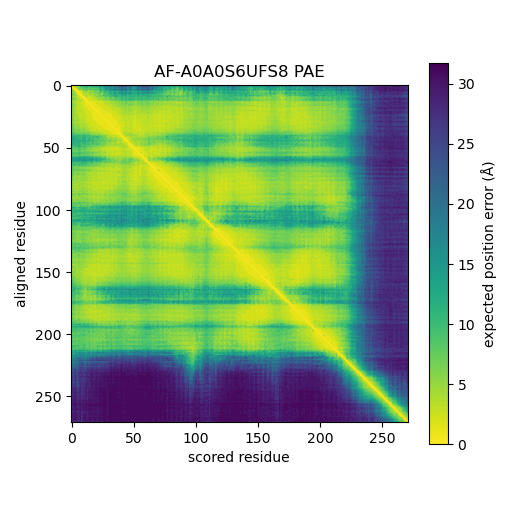3 -15.138 23.179 1.00 78.31 108 HIS A O 1
ATOM 780 N N . PRO A 1 109 ? 3.651 -17.209 23.935 1.00 72.56 109 PRO A N 1
ATOM 781 C CA . PRO A 1 109 ? 3.966 -16.914 25.341 1.00 72.56 109 PRO A CA 1
ATOM 782 C C . PRO A 1 109 ? 5.399 -16.409 25.575 1.00 72.56 109 PRO A C 1
ATOM 784 O O . PRO A 1 109 ? 5.642 -15.660 26.511 1.00 72.56 109 PRO A O 1
ATOM 787 N N . ARG A 1 110 ? 6.358 -16.786 24.716 1.00 75.38 110 ARG A N 1
ATOM 788 C CA . ARG A 1 110 ? 7.770 -16.364 24.838 1.00 75.38 110 ARG A CA 1
ATOM 789 C C . ARG A 1 110 ? 8.127 -15.116 24.026 1.00 75.38 110 ARG A C 1
ATOM 791 O O . ARG A 1 110 ? 8.992 -14.353 24.433 1.00 75.38 110 ARG A O 1
ATOM 798 N N . PHE A 1 111 ? 7.491 -14.927 22.868 1.00 75.19 111 PHE A N 1
ATOM 799 C CA . PHE A 1 111 ? 7.875 -13.897 21.887 1.00 75.19 111 PHE A CA 1
ATOM 800 C C . PHE A 1 111 ? 6.832 -12.783 21.764 1.00 75.19 111 PHE A C 1
ATOM 802 O O . PHE A 1 111 ? 7.092 -11.785 21.107 1.00 75.19 111 PHE A O 1
ATOM 809 N N . HIS A 1 112 ? 5.654 -12.949 22.377 1.00 75.00 112 HIS A N 1
ATOM 810 C CA . HIS A 1 112 ? 4.531 -12.009 22.331 1.00 75.00 112 HIS A CA 1
ATOM 811 C C . HIS A 1 112 ? 4.099 -11.613 20.905 1.00 75.00 112 HIS A C 1
ATOM 813 O O . HIS A 1 112 ? 3.468 -10.580 20.696 1.00 75.00 112 HIS A O 1
ATOM 819 N N . THR A 1 113 ? 4.399 -12.459 19.913 1.00 78.56 113 THR A N 1
ATOM 820 C CA . THR A 1 113 ? 4.049 -12.255 18.504 1.00 78.56 113 THR A CA 1
ATOM 821 C C . THR A 1 113 ? 2.807 -13.062 18.108 1.00 78.56 113 THR A C 1
ATOM 823 O O . THR A 1 113 ? 2.613 -14.185 18.595 1.00 78.56 113 THR A O 1
ATOM 826 N N . PRO A 1 114 ? 1.950 -12.533 17.211 1.00 79.81 114 PRO A N 1
ATOM 827 C CA . PRO A 1 114 ? 0.792 -13.248 16.678 1.00 79.81 114 PRO A CA 1
ATOM 828 C C . PRO A 1 114 ? 1.250 -14.255 15.609 1.00 7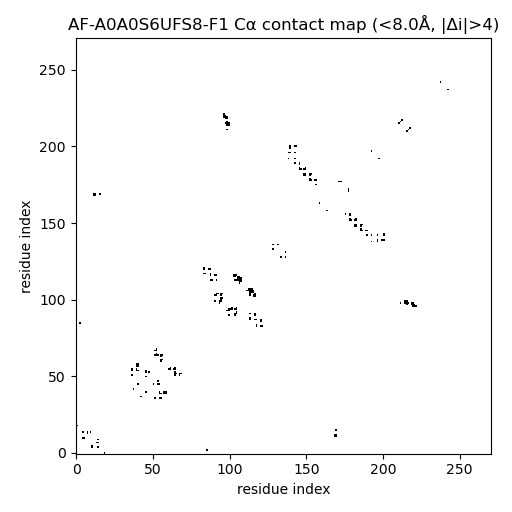9.81 114 PRO A C 1
ATOM 830 O O . PRO A 1 114 ? 1.133 -14.028 14.401 1.00 79.81 114 PRO A O 1
ATOM 833 N N . TRP A 1 115 ? 1.841 -15.364 16.058 1.00 82.25 115 TRP A N 1
ATOM 834 C CA . TRP A 1 115 ? 2.466 -16.360 15.182 1.00 82.25 115 TRP A CA 1
ATOM 835 C C . TRP A 1 115 ? 1.448 -17.075 14.286 1.00 82.25 115 TRP A C 1
ATOM 837 O O . TRP A 1 115 ? 1.710 -17.278 13.104 1.00 82.25 115 TRP A O 1
ATOM 847 N N . LEU A 1 116 ? 0.264 -17.394 14.821 1.00 83.25 116 LEU A N 1
ATOM 848 C CA . LEU A 1 116 ? -0.770 -18.119 14.086 1.00 83.25 116 LEU A CA 1
ATOM 849 C C . LEU A 1 116 ? -1.386 -17.254 12.981 1.00 83.25 116 LEU A C 1
ATOM 851 O O . LEU A 1 116 ? -1.520 -17.704 11.848 1.00 83.25 116 LEU A O 1
ATOM 855 N N . THR A 1 117 ? -1.676 -15.987 13.286 1.00 83.75 117 THR A N 1
ATOM 856 C CA . THR A 1 117 ? -2.150 -15.004 12.304 1.00 83.75 117 THR A CA 1
ATOM 857 C C . THR A 1 117 ? -1.129 -14.816 11.185 1.00 83.75 117 THR A C 1
ATOM 859 O O . THR A 1 117 ? -1.490 -14.863 10.015 1.00 83.75 117 THR A O 1
ATOM 862 N N . THR A 1 118 ? 0.154 -14.689 11.535 1.00 87.44 118 THR A N 1
ATOM 863 C CA . THR A 1 118 ? 1.236 -14.558 10.548 1.00 87.44 118 THR A CA 1
ATOM 864 C C . THR A 1 118 ? 1.364 -15.800 9.664 1.00 87.44 118 THR A C 1
ATOM 866 O O . THR A 1 118 ? 1.541 -15.660 8.459 1.00 87.44 118 THR A O 1
ATOM 869 N N . LEU A 1 119 ? 1.223 -17.006 10.223 1.00 88.69 119 LEU A N 1
ATOM 870 C CA . LEU A 1 119 ? 1.284 -18.249 9.450 1.00 88.69 119 LEU A CA 1
ATOM 871 C C . LEU A 1 119 ? 0.098 -18.382 8.483 1.00 88.69 119 LEU A C 1
ATOM 873 O O . LEU A 1 119 ? 0.298 -18.709 7.319 1.00 88.69 119 LEU A O 1
ATOM 877 N N . ILE A 1 120 ? -1.122 -18.092 8.947 1.00 89.00 120 ILE A N 1
ATOM 878 C CA . ILE A 1 120 ? -2.341 -18.161 8.125 1.00 89.00 120 ILE A CA 1
ATOM 879 C C . ILE A 1 120 ? -2.275 -17.143 6.982 1.00 89.00 120 ILE A C 1
ATOM 881 O O . ILE A 1 120 ? -2.514 -17.492 5.828 1.00 89.00 120 ILE A O 1
ATOM 885 N N . VAL A 1 121 ? -1.923 -15.893 7.293 1.00 88.31 121 VAL A N 1
ATOM 886 C CA . VAL A 1 121 ? -1.789 -14.827 6.292 1.00 88.31 121 VAL A CA 1
ATOM 887 C C . VAL A 1 121 ? -0.662 -15.143 5.317 1.00 88.31 121 VAL A C 1
ATOM 889 O O . VAL A 1 121 ? -0.863 -15.028 4.114 1.00 88.31 121 VAL A O 1
ATOM 892 N N . GLY A 1 122 ? 0.494 -15.589 5.812 1.00 90.38 122 GLY A N 1
ATOM 893 C CA . GLY A 1 122 ? 1.625 -15.987 4.978 1.00 90.38 122 GLY A CA 1
ATOM 894 C C . GLY A 1 122 ? 1.255 -17.112 4.015 1.00 90.38 122 GLY A C 1
ATOM 895 O O . GLY A 1 122 ? 1.455 -16.966 2.816 1.00 90.38 122 GLY A O 1
ATOM 896 N N . ALA A 1 123 ? 0.624 -18.181 4.508 1.00 91.81 123 ALA A N 1
ATOM 897 C CA . ALA A 1 123 ? 0.155 -19.285 3.672 1.00 91.81 123 ALA A CA 1
ATOM 898 C C . ALA A 1 123 ? -0.846 -18.815 2.603 1.00 91.81 123 ALA A C 1
ATOM 900 O O . ALA A 1 123 ? -0.749 -19.217 1.444 1.00 91.81 123 ALA A O 1
ATOM 901 N N . PHE A 1 124 ? -1.772 -17.925 2.968 1.00 90.62 124 PHE A N 1
ATOM 902 C CA . PHE A 1 124 ? -2.740 -17.353 2.035 1.00 90.62 124 PHE A CA 1
ATOM 903 C C . PHE A 1 124 ? -2.072 -16.488 0.956 1.00 90.62 124 PHE A C 1
ATOM 905 O O . PHE A 1 124 ? -2.381 -16.632 -0.224 1.00 90.62 124 PHE A O 1
ATOM 912 N N . VAL A 1 125 ? -1.117 -15.634 1.338 1.00 91.00 125 VAL A N 1
ATOM 913 C CA . VAL A 1 125 ? -0.340 -14.800 0.407 1.00 91.00 125 VAL A CA 1
ATOM 914 C C . VAL A 1 125 ? 0.517 -15.661 -0.519 1.00 91.00 125 VAL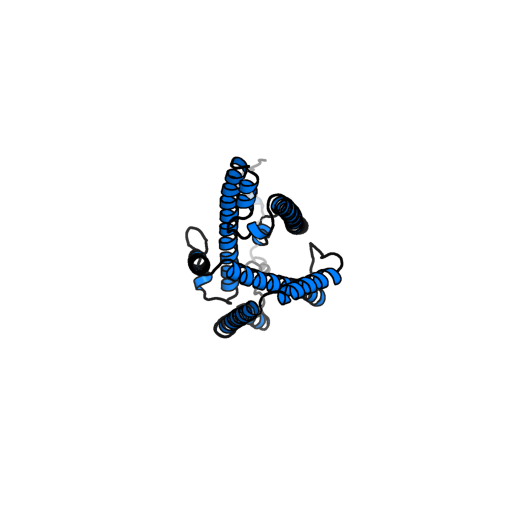 A C 1
ATOM 916 O O . VAL A 1 125 ? 0.557 -15.390 -1.714 1.00 91.00 125 VAL A O 1
ATOM 919 N N . THR A 1 126 ? 1.156 -16.719 -0.013 1.00 92.50 126 THR A N 1
ATOM 920 C CA . THR A 1 126 ? 1.928 -17.664 -0.834 1.00 92.50 126 THR A CA 1
ATOM 921 C C . THR A 1 126 ? 1.041 -18.388 -1.841 1.00 92.50 126 THR A C 1
ATOM 923 O O . THR A 1 126 ? 1.423 -18.522 -3.000 1.00 92.50 126 THR A O 1
ATOM 926 N N . LEU A 1 127 ? -0.156 -18.816 -1.433 1.00 92.88 127 LEU A N 1
ATOM 927 C CA . LEU A 1 127 ? -1.100 -19.478 -2.329 1.00 92.88 127 LEU A CA 1
ATOM 928 C C . LEU A 1 127 ? -1.599 -18.509 -3.408 1.00 92.88 127 LEU A C 1
ATOM 930 O O . LEU A 1 127 ? -1.544 -18.821 -4.591 1.00 92.88 127 LEU A O 1
ATOM 934 N N . ILE A 1 128 ? -2.014 -17.299 -3.040 1.00 89.94 128 ILE A N 1
ATOM 935 C CA . ILE A 1 128 ? -2.465 -16.318 -4.034 1.00 89.94 128 ILE A CA 1
ATOM 936 C C . ILE A 1 128 ? -1.323 -15.904 -4.967 1.00 89.94 128 ILE A C 1
ATOM 938 O O . ILE A 1 128 ? -1.501 -15.915 -6.180 1.00 89.94 128 ILE A O 1
ATOM 942 N N . GLY A 1 129 ? -0.150 -15.580 -4.423 1.00 89.75 129 GLY A N 1
ATOM 943 C CA . GLY A 1 129 ? 1.004 -15.140 -5.208 1.00 89.75 129 GLY A CA 1
ATOM 944 C C . GLY A 1 129 ? 1.596 -16.228 -6.107 1.00 89.75 129 GLY A C 1
ATOM 945 O O . GLY A 1 129 ? 2.193 -15.901 -7.125 1.00 89.75 129 GLY A O 1
ATOM 946 N N . GLY A 1 130 ? 1.427 -17.506 -5.754 1.00 92.00 130 GLY A N 1
ATOM 947 C CA . GLY A 1 130 ? 1.890 -18.632 -6.568 1.00 92.00 130 GLY A CA 1
ATOM 948 C C . GLY A 1 130 ? 0.947 -19.006 -7.715 1.00 92.00 130 GLY A C 1
ATOM 949 O O . GLY A 1 130 ? 1.413 -19.513 -8.731 1.00 92.00 130 GLY A O 1
ATOM 950 N N . PHE A 1 131 ? -0.362 -18.767 -7.565 1.00 92.44 131 PHE A N 1
ATOM 951 C CA . PHE A 1 131 ? -1.375 -19.232 -8.521 1.00 92.44 131 PHE A CA 1
ATOM 952 C C . PHE A 1 131 ? -2.050 -18.118 -9.336 1.00 92.44 131 PHE A C 1
ATOM 954 O O . PHE A 1 131 ? -2.616 -18.418 -10.388 1.00 92.44 131 PHE A O 1
ATOM 961 N N . LEU A 1 132 ? -2.028 -16.855 -8.891 1.00 90.00 132 LEU A N 1
ATOM 962 C CA . LEU A 1 132 ? -2.654 -15.745 -9.619 1.00 90.00 132 LEU A CA 1
ATOM 963 C C . LEU A 1 132 ? -1.612 -14.917 -10.391 1.00 90.00 132 LEU A C 1
ATOM 965 O O . LEU A 1 132 ? -0.547 -14.615 -9.852 1.00 90.00 132 LEU A O 1
ATOM 969 N N . PRO A 1 133 ? -1.919 -14.489 -11.630 1.00 91.06 133 PRO A N 1
ATOM 970 C CA . PRO A 1 133 ? -1.045 -13.600 -12.386 1.00 91.06 133 PRO A CA 1
ATOM 971 C C . PRO A 1 133 ? -0.956 -12.219 -11.725 1.00 91.06 133 PRO A C 1
ATOM 973 O O . PRO A 1 133 ? -1.919 -11.730 -11.123 1.00 91.06 133 PRO A O 1
ATOM 976 N N . VAL A 1 134 ? 0.205 -11.577 -11.883 1.00 89.50 134 VAL A N 1
ATOM 977 C CA . VAL A 1 134 ? 0.540 -10.296 -11.239 1.00 89.50 134 VAL A CA 1
ATOM 978 C C . VAL A 1 134 ? -0.458 -9.195 -11.597 1.00 89.50 134 VAL A C 1
ATOM 980 O O . VAL A 1 134 ? -0.822 -8.417 -10.719 1.00 89.50 134 VAL A O 1
ATOM 983 N N . ASP A 1 135 ? -0.970 -9.173 -12.830 1.00 88.50 135 ASP A N 1
ATOM 984 C CA . ASP A 1 135 ? -1.936 -8.163 -13.280 1.00 88.50 135 ASP A CA 1
ATOM 985 C C . ASP A 1 135 ? -3.237 -8.213 -12.468 1.00 88.50 135 ASP A C 1
ATOM 987 O O . ASP A 1 135 ? -3.715 -7.190 -11.980 1.00 88.50 135 ASP A O 1
ATOM 991 N N . ILE A 1 136 ? -3.766 -9.417 -12.216 1.00 89.00 136 ILE A N 1
ATOM 992 C CA . ILE A 1 136 ? -4.981 -9.602 -11.407 1.00 89.00 136 ILE A CA 1
ATOM 993 C C . ILE A 1 136 ? -4.726 -9.180 -9.957 1.00 89.00 136 ILE A C 1
ATOM 995 O O . ILE A 1 136 ? -5.577 -8.539 -9.340 1.00 89.00 136 ILE A O 1
ATOM 999 N N . ILE A 1 137 ? -3.562 -9.528 -9.402 1.00 90.38 137 ILE A N 1
ATOM 1000 C CA . ILE A 1 137 ? -3.189 -9.148 -8.033 1.00 90.38 137 ILE A CA 1
ATOM 1001 C C . ILE A 1 137 ? -3.077 -7.620 -7.923 1.00 90.38 137 ILE A C 1
ATOM 1003 O O . ILE A 1 137 ? -3.590 -7.038 -6.967 1.00 90.38 137 ILE A O 1
ATOM 1007 N N . ALA A 1 138 ? -2.462 -6.967 -8.911 1.00 90.25 138 ALA A N 1
ATOM 1008 C CA . ALA A 1 138 ? -2.320 -5.517 -8.967 1.00 90.25 138 ALA A CA 1
ATOM 1009 C C . ALA A 1 138 ? -3.680 -4.814 -9.098 1.00 90.25 138 ALA A C 1
ATOM 1011 O O . ALA A 1 138 ? -3.953 -3.869 -8.360 1.00 90.25 138 ALA A O 1
ATOM 1012 N N . GLU A 1 139 ? -4.569 -5.302 -9.966 1.00 89.69 139 GLU A N 1
ATOM 1013 C CA . GLU A 1 139 ? -5.942 -4.796 -10.096 1.00 89.69 139 GLU A CA 1
ATOM 1014 C C . GLU A 1 139 ? -6.723 -4.891 -8.775 1.00 89.69 139 GLU A C 1
ATOM 1016 O O . GLU A 1 139 ? -7.369 -3.924 -8.364 1.00 89.69 139 GLU A O 1
ATOM 1021 N N . LEU A 1 140 ? -6.644 -6.038 -8.089 1.00 88.75 140 LEU A N 1
ATOM 1022 C CA . LEU A 1 140 ? -7.298 -6.262 -6.796 1.00 88.75 140 LEU A CA 1
ATOM 1023 C C . LEU A 1 140 ? -6.742 -5.342 -5.704 1.00 88.75 140 LEU A C 1
ATOM 1025 O O . LEU A 1 140 ? -7.513 -4.752 -4.942 1.00 88.75 140 LEU A O 1
ATOM 1029 N N . ALA A 1 141 ? -5.417 -5.197 -5.642 1.00 90.19 141 ALA A N 1
ATOM 1030 C CA . ALA A 1 141 ? -4.754 -4.302 -4.703 1.00 90.19 141 ALA A CA 1
ATOM 1031 C C . ALA A 1 141 ? -5.164 -2.842 -4.946 1.00 90.19 141 ALA A C 1
ATOM 1033 O O . ALA A 1 141 ? -5.552 -2.154 -4.002 1.00 90.19 141 ALA A O 1
ATOM 1034 N N . ASN A 1 142 ? -5.168 -2.399 -6.207 1.00 91.94 142 ASN A N 1
ATOM 1035 C CA . ASN A 1 142 ? -5.552 -1.042 -6.591 1.00 91.94 142 ASN A CA 1
ATOM 1036 C C . ASN A 1 142 ? -6.987 -0.721 -6.172 1.00 91.94 142 ASN A C 1
ATOM 1038 O O . ASN A 1 142 ? -7.227 0.303 -5.536 1.00 91.94 142 ASN A O 1
ATOM 1042 N N . VAL A 1 143 ? -7.941 -1.609 -6.457 1.00 91.50 143 VAL A N 1
ATOM 1043 C CA . VAL A 1 143 ? -9.335 -1.427 -6.029 1.00 91.50 143 VAL A CA 1
ATOM 1044 C C . VAL A 1 143 ? -9.466 -1.363 -4.508 1.00 91.50 143 VAL A C 1
ATOM 1046 O O . VAL A 1 143 ? -10.167 -0.491 -3.990 1.00 91.50 143 VAL A O 1
ATOM 1049 N N . GLY A 1 144 ? -8.753 -2.229 -3.781 1.00 90.56 144 GLY A N 1
ATOM 1050 C CA . GLY A 1 144 ? -8.720 -2.200 -2.320 1.00 90.56 144 GLY A CA 1
ATOM 1051 C C . GLY A 1 144 ? -8.198 -0.864 -1.785 1.00 90.56 144 GLY A C 1
ATOM 1052 O O . GLY A 1 144 ? -8.865 -0.216 -0.977 1.00 90.56 144 GLY A O 1
ATOM 1053 N N . THR A 1 145 ? -7.049 -0.400 -2.277 1.00 92.25 145 THR A N 1
ATOM 1054 C CA . THR A 1 145 ? -6.437 0.864 -1.849 1.00 92.25 145 THR A CA 1
ATOM 1055 C C . THR A 1 145 ? -7.286 2.081 -2.216 1.00 92.25 145 THR A C 1
ATOM 1057 O O . THR A 1 145 ? -7.484 2.952 -1.370 1.00 92.25 145 THR A O 1
ATOM 1060 N N . LEU A 1 146 ? -7.849 2.131 -3.428 1.00 93.56 146 LEU A N 1
ATOM 1061 C CA . LEU A 1 146 ? -8.745 3.213 -3.852 1.00 93.56 146 LEU A CA 1
ATOM 1062 C C . LEU A 1 146 ? -10.004 3.270 -2.981 1.00 93.56 146 LEU A C 1
ATOM 1064 O O . LEU A 1 146 ? -10.400 4.353 -2.548 1.00 93.56 146 LEU A O 1
ATOM 1068 N N . SER A 1 147 ? -10.594 2.114 -2.655 1.00 91.62 147 SER A N 1
ATOM 1069 C CA . SER A 1 147 ? -11.751 2.052 -1.755 1.00 91.62 147 SER A CA 1
ATOM 1070 C C . SER A 1 147 ? -11.410 2.554 -0.345 1.00 91.62 147 SER A C 1
ATOM 1072 O O . SER A 1 147 ? -12.165 3.333 0.238 1.00 91.62 147 SER A O 1
ATOM 1074 N N . ALA A 1 148 ? -10.232 2.205 0.181 1.00 92.12 148 ALA A N 1
ATOM 1075 C CA . ALA A 1 148 ? -9.760 2.698 1.469 1.00 92.12 148 ALA A CA 1
ATOM 1076 C C . ALA A 1 148 ? -9.515 4.215 1.445 1.00 92.12 148 ALA A C 1
ATOM 1078 O O . ALA A 1 148 ? -9.939 4.915 2.363 1.00 92.12 148 ALA A O 1
ATOM 1079 N N . PHE A 1 149 ? -8.894 4.753 0.390 1.00 93.75 149 PHE A N 1
ATOM 1080 C CA . PHE A 1 149 ? -8.696 6.198 0.232 1.00 93.75 149 PHE A CA 1
ATOM 1081 C C . PHE A 1 149 ? -10.013 6.963 0.127 1.00 93.75 149 PHE A C 1
ATOM 1083 O O . PHE A 1 149 ? -10.136 8.039 0.721 1.00 93.75 149 PHE A O 1
ATOM 1090 N N . PHE A 1 150 ? -11.010 6.398 -0.555 1.00 94.38 150 PHE A N 1
ATOM 1091 C CA . PHE A 1 150 ? -12.358 6.953 -0.592 1.00 94.38 150 PHE A CA 1
ATOM 1092 C C . PHE A 1 150 ? -12.964 7.021 0.817 1.00 94.38 150 PHE A C 1
ATOM 1094 O O . PHE A 1 150 ? -13.354 8.100 1.269 1.00 94.38 150 PHE A O 1
ATOM 1101 N N . VAL A 1 151 ? -12.970 5.901 1.552 1.00 93.69 151 VAL A N 1
ATOM 1102 C CA . VAL A 1 151 ? -13.529 5.823 2.913 1.00 93.69 151 VAL A CA 1
ATOM 1103 C C . VAL A 1 151 ? -12.804 6.761 3.877 1.00 93.69 151 VAL A C 1
ATOM 1105 O O . VAL A 1 151 ? -13.458 7.468 4.639 1.00 93.69 151 VAL A O 1
ATOM 1108 N N . VAL A 1 152 ? -11.471 6.829 3.830 1.00 93.06 152 VAL A N 1
ATOM 1109 C CA . VAL A 1 152 ? -10.679 7.738 4.675 1.00 93.06 152 VAL A CA 1
ATOM 1110 C C . VAL A 1 152 ? -10.990 9.201 4.349 1.00 93.06 152 VAL A C 1
ATOM 1112 O O . VAL A 1 152 ? -11.197 9.997 5.265 1.00 93.06 152 VAL A O 1
ATOM 1115 N N . SER A 1 153 ? -11.090 9.566 3.068 1.00 92.69 153 SER A N 1
ATOM 1116 C CA . SER A 1 153 ? -11.397 10.942 2.647 1.00 92.69 153 SER A CA 1
ATOM 1117 C C . SER A 1 153 ? -12.801 11.377 3.079 1.00 92.69 153 SER A C 1
ATOM 1119 O O . SER A 1 153 ? -12.982 12.484 3.597 1.00 92.69 153 SER A O 1
ATOM 1121 N N . VAL A 1 154 ? -13.790 10.487 2.949 1.00 93.50 154 VAL A N 1
ATOM 1122 C CA . VAL A 1 154 ? -15.142 10.702 3.488 1.00 93.50 154 VAL A CA 1
ATOM 1123 C C . VAL A 1 154 ? -15.100 10.786 5.015 1.00 93.50 154 VAL A C 1
ATOM 1125 O O . VAL A 1 154 ? -15.672 11.709 5.593 1.00 93.50 154 VAL A O 1
ATOM 1128 N N . GLY A 1 155 ? -14.368 9.887 5.672 1.00 90.88 155 GLY A N 1
ATOM 1129 C CA . GLY A 1 155 ? -14.196 9.846 7.123 1.00 90.88 155 GLY A CA 1
ATOM 1130 C C . GLY A 1 155 ? -13.642 11.150 7.694 1.00 90.88 155 GLY A C 1
ATOM 1131 O O . GLY A 1 155 ? -14.163 11.649 8.688 1.00 90.88 155 GLY A O 1
ATOM 1132 N N . VAL A 1 156 ? -12.662 11.774 7.032 1.00 90.31 156 VAL A N 1
ATOM 1133 C CA . VAL A 1 156 ? -12.132 13.092 7.429 1.00 90.31 156 VAL A CA 1
ATOM 1134 C C . VAL A 1 156 ? -13.216 14.176 7.372 1.00 90.31 156 VAL A C 1
ATOM 1136 O O . VAL A 1 156 ? -13.288 15.024 8.269 1.00 90.31 156 VAL A O 1
ATOM 1139 N N . MET A 1 157 ? -14.086 14.152 6.355 1.00 89.06 157 MET A N 1
ATOM 1140 C CA . MET A 1 157 ? -15.207 15.093 6.247 1.00 89.06 157 MET A CA 1
ATOM 1141 C C . MET A 1 157 ? -16.294 14.837 7.293 1.00 89.06 157 MET A C 1
ATOM 1143 O O . MET A 1 157 ? -16.781 15.791 7.903 1.00 89.06 157 MET A O 1
ATOM 1147 N N . VAL A 1 158 ? -16.651 13.573 7.532 1.00 90.62 158 VAL A N 1
ATOM 1148 C CA . VAL A 1 158 ? -17.640 13.173 8.544 1.00 90.62 158 VAL A CA 1
ATOM 1149 C C . VAL A 1 158 ? -17.146 13.544 9.940 1.00 90.62 158 VAL A C 1
ATOM 1151 O O . VAL A 1 158 ? -17.836 14.260 10.660 1.00 90.62 158 VAL A O 1
ATOM 1154 N N . LEU A 1 159 ? -15.905 13.192 10.289 1.00 88.75 159 LEU A N 1
ATOM 1155 C CA . LEU A 1 159 ? -15.306 13.506 11.589 1.00 88.75 159 LEU A CA 1
ATOM 1156 C C . LEU A 1 159 ? -15.224 15.018 11.842 1.00 88.75 159 LEU A C 1
ATOM 1158 O O . LEU A 1 159 ? -15.233 15.469 12.986 1.00 88.75 159 LEU A O 1
ATOM 1162 N N . ARG A 1 160 ? -15.150 15.841 10.788 1.00 85.19 160 ARG A N 1
ATOM 1163 C CA . ARG A 1 160 ? -15.204 17.305 10.917 1.00 85.19 160 ARG A CA 1
ATOM 1164 C C . ARG A 1 160 ? -16.589 17.842 11.266 1.00 85.19 160 ARG A C 1
ATOM 1166 O O . ARG A 1 160 ? -16.650 18.889 11.898 1.00 85.19 160 ARG A O 1
ATOM 1173 N N . ARG A 1 161 ? -17.662 17.140 10.893 1.00 85.38 161 ARG A N 1
ATOM 1174 C CA . ARG A 1 161 ? -19.036 17.499 11.273 1.00 85.38 161 ARG A CA 1
ATOM 1175 C C . ARG A 1 161 ? -19.446 16.891 12.613 1.00 85.38 161 ARG A C 1
ATOM 1177 O O . ARG A 1 161 ? -20.069 17.579 13.406 1.00 85.38 161 ARG A O 1
ATOM 1184 N N . THR A 1 162 ? -19.081 15.637 12.877 1.00 87.88 162 THR A N 1
ATOM 1185 C CA . THR A 1 162 ? -19.539 14.907 14.072 1.00 87.88 162 THR A CA 1
ATOM 1186 C C . THR A 1 162 ? -18.762 15.268 15.339 1.00 87.88 162 THR A C 1
ATOM 1188 O O . THR A 1 162 ? -19.347 15.294 16.413 1.00 87.88 162 THR A O 1
ATOM 1191 N N . GLN A 1 163 ? -17.452 15.535 15.244 1.00 86.31 163 GLN A N 1
ATOM 1192 C CA . GLN A 1 163 ? -16.605 15.835 16.410 1.00 86.31 163 GLN A CA 1
ATOM 1193 C C . GLN A 1 163 ? -15.736 17.081 16.152 1.00 86.31 163 GLN A C 1
ATOM 1195 O O . GLN A 1 163 ? -14.526 16.971 15.896 1.00 86.31 163 GLN A O 1
ATOM 1200 N N . PRO A 1 164 ? -16.339 18.285 16.157 1.00 81.69 164 PRO A N 1
ATOM 1201 C CA . PRO A 1 164 ? -15.631 19.524 15.839 1.00 81.69 164 PRO A CA 1
ATOM 1202 C C . PRO A 1 164 ? -14.562 19.887 16.883 1.00 81.69 164 PRO A C 1
ATOM 1204 O O . PRO A 1 164 ? -13.488 20.348 16.496 1.00 81.69 164 PRO A O 1
ATOM 1207 N N . ASP A 1 165 ? -14.801 19.587 18.163 1.00 84.81 165 ASP A N 1
ATOM 1208 C CA . ASP A 1 165 ? -13.955 20.015 19.292 1.00 84.81 165 ASP A CA 1
ATOM 1209 C C . ASP A 1 165 ? -12.710 19.146 19.525 1.00 84.81 165 ASP A C 1
ATOM 1211 O O . ASP A 1 165 ? -11.912 19.408 20.429 1.00 84.81 165 ASP A O 1
ATOM 1215 N N . LEU A 1 166 ? -12.501 18.106 18.709 1.00 83.62 166 LEU A N 1
ATOM 1216 C CA . LEU A 1 166 ? -11.317 17.261 18.834 1.00 83.62 166 LEU A CA 1
ATOM 1217 C C . LEU A 1 166 ? -10.043 18.087 18.606 1.00 83.62 166 LEU A C 1
ATOM 1219 O O . LEU A 1 166 ? -9.898 18.758 17.578 1.00 83.62 166 LEU A O 1
ATOM 1223 N N . LYS A 1 167 ? -9.069 17.976 19.517 1.00 79.00 167 LYS A N 1
ATOM 1224 C CA . LYS A 1 167 ? -7.720 18.512 19.292 1.00 79.00 167 LYS A CA 1
ATOM 1225 C C . LYS A 1 167 ? -7.092 17.773 18.110 1.00 79.00 167 LYS A C 1
ATOM 1227 O O . LYS A 1 167 ? -6.780 16.592 18.205 1.00 79.00 167 LYS A O 1
ATOM 1232 N N . ARG A 1 168 ? -6.927 18.477 16.987 1.00 81.12 168 ARG A N 1
ATOM 1233 C CA . ARG A 1 168 ? -6.346 17.957 15.739 1.00 81.12 168 ARG A CA 1
ATOM 1234 C C . ARG A 1 168 ? -4.906 18.451 15.619 1.00 81.12 168 ARG A C 1
ATOM 1236 O O . ARG A 1 168 ? -4.730 19.639 15.341 1.00 81.12 168 ARG A O 1
ATOM 1243 N N . PRO A 1 169 ? -3.899 17.583 15.819 1.00 76.75 169 PRO A N 1
ATOM 1244 C CA . PRO A 1 169 ? -2.499 17.990 15.751 1.00 76.75 169 PRO A CA 1
ATOM 1245 C C . PRO A 1 169 ? -2.077 18.385 14.327 1.00 76.75 169 PRO A C 1
ATOM 1247 O O . PRO A 1 169 ? -1.304 19.319 14.144 1.00 76.75 169 PRO A O 1
ATOM 1250 N N . PHE A 1 170 ? -2.677 17.742 13.320 1.00 80.94 170 PHE A N 1
ATOM 1251 C CA . PHE A 1 170 ? -2.590 18.118 11.913 1.00 80.94 170 PHE A CA 1
ATOM 1252 C C . PHE A 1 170 ? -3.983 18.436 11.360 1.00 80.94 170 PHE A C 1
ATOM 1254 O O . PHE A 1 170 ? -4.956 17.727 11.634 1.00 80.94 170 PHE A O 1
ATOM 1261 N N . LYS A 1 171 ? -4.088 19.504 10.565 1.00 81.00 171 LYS A N 1
ATOM 1262 C CA . LYS A 1 171 ? -5.315 19.891 9.860 1.00 81.00 171 LYS A CA 1
ATOM 1263 C C . LYS A 1 171 ? -5.040 19.859 8.365 1.00 81.00 171 LYS A C 1
ATOM 1265 O O . LYS A 1 171 ? -4.092 20.484 7.903 1.00 81.00 171 LYS A O 1
ATOM 1270 N N . VAL A 1 172 ? -5.895 19.157 7.624 1.00 83.56 172 VAL A N 1
ATOM 1271 C CA . VAL A 1 172 ? -5.800 19.104 6.163 1.00 83.56 172 VAL A CA 1
ATOM 1272 C C . VAL A 1 172 ? -5.966 20.527 5.607 1.00 83.56 172 VAL A C 1
ATOM 1274 O O . VAL A 1 172 ? -6.950 21.195 5.951 1.00 83.56 172 VAL A O 1
ATOM 1277 N N . PRO A 1 173 ? -5.021 21.020 4.790 1.00 82.69 173 PRO A N 1
ATOM 1278 C CA . PRO A 1 173 ? -5.115 22.352 4.206 1.00 82.69 173 PRO A CA 1
ATOM 1279 C C . PRO A 1 173 ? -6.234 22.389 3.150 1.00 82.69 173 PRO A C 1
ATOM 1281 O O . PRO A 1 173 ? -6.568 21.362 2.569 1.00 82.69 173 PRO A O 1
ATOM 1284 N N . LEU A 1 174 ? -6.840 23.557 2.906 1.00 83.00 174 LEU A N 1
ATOM 1285 C CA . LEU A 1 174 ? -7.920 23.760 1.916 1.00 83.00 174 LEU A CA 1
ATOM 1286 C C . LEU A 1 174 ? -9.166 22.861 2.076 1.00 83.00 174 LEU A C 1
ATOM 1288 O O . LEU A 1 174 ? -9.792 22.460 1.097 1.00 83.00 174 LEU A O 1
ATOM 1292 N N . MET A 1 175 ? -9.587 22.562 3.304 1.00 80.69 175 MET A N 1
ATOM 1293 C CA . MET A 1 175 ? -10.882 21.906 3.517 1.00 80.69 175 MET A CA 1
ATOM 1294 C C . MET A 1 175 ? -12.057 22.784 3.033 1.00 80.69 175 MET A C 1
ATOM 1296 O O . MET A 1 175 ? -12.083 23.963 3.391 1.00 80.69 175 MET A O 1
ATOM 1300 N N . PRO A 1 176 ? -13.082 22.232 2.347 1.00 84.44 176 PRO A N 1
ATOM 1301 C CA . PRO A 1 176 ? -13.305 20.814 2.023 1.00 84.44 176 PRO A CA 1
ATOM 1302 C C . PRO A 1 176 ? -12.752 20.361 0.656 1.00 84.44 176 PRO A C 1
ATOM 1304 O O . PRO A 1 176 ? -12.938 19.203 0.289 1.00 84.44 176 PRO A O 1
ATOM 1307 N N . TRP A 1 177 ? -12.088 21.240 -0.097 1.00 90.12 177 TRP A N 1
ATOM 1308 C CA . TRP A 1 177 ? -11.630 20.974 -1.465 1.00 90.12 177 TRP A CA 1
ATOM 1309 C C . TRP A 1 177 ? -10.643 19.811 -1.559 1.00 90.12 177 TRP A C 1
ATOM 1311 O O . TRP A 1 177 ? -10.731 19.013 -2.484 1.00 90.12 177 TRP A O 1
ATOM 1321 N N . THR A 1 178 ? -9.741 19.663 -0.590 1.00 90.75 178 THR A N 1
ATOM 1322 C CA . THR A 1 178 ? -8.729 18.596 -0.595 1.00 90.75 178 THR A CA 1
ATOM 1323 C C . THR A 1 178 ? -9.321 17.181 -0.497 1.00 90.75 178 THR A C 1
ATOM 1325 O O . THR A 1 178 ? -9.037 16.386 -1.394 1.00 90.75 178 THR A O 1
ATOM 1328 N N . PRO A 1 179 ? -10.186 16.826 0.483 1.00 90.31 179 PRO A N 1
ATOM 1329 C CA . PRO A 1 179 ? -10.880 15.536 0.460 1.00 90.31 179 PRO A CA 1
ATOM 1330 C C . PRO A 1 179 ? -11.807 15.351 -0.738 1.00 90.31 179 PRO A C 1
ATOM 1332 O O . PRO A 1 179 ? -11.948 14.229 -1.214 1.00 90.31 179 PRO A O 1
ATOM 1335 N N . LEU A 1 180 ? -12.448 16.420 -1.225 1.00 92.81 180 LEU A N 1
ATOM 1336 C CA . LEU A 1 180 ? -13.313 16.337 -2.404 1.00 92.81 180 LEU A CA 1
ATOM 1337 C C . LEU A 1 180 ? -12.518 15.965 -3.656 1.00 92.81 180 LEU A C 1
ATOM 1339 O O . LEU A 1 180 ? -12.934 15.076 -4.391 1.00 92.81 180 LEU A O 1
ATOM 1343 N N . LEU A 1 181 ? -11.352 16.583 -3.861 1.00 94.19 181 LEU A N 1
ATOM 1344 C CA . LEU A 1 181 ? -10.439 16.215 -4.940 1.00 94.19 181 LEU A CA 1
ATOM 1345 C C . LEU A 1 181 ? -9.942 14.778 -4.775 1.00 94.19 181 LEU A C 1
ATOM 1347 O O . LEU A 1 181 ? -9.975 14.022 -5.738 1.00 94.19 181 LEU A O 1
ATOM 1351 N N . ALA A 1 182 ? -9.550 14.368 -3.565 1.00 92.62 182 ALA A N 1
ATOM 1352 C CA . ALA A 1 182 ? -9.121 12.993 -3.308 1.00 92.62 182 ALA A CA 1
ATOM 1353 C C . ALA A 1 182 ? -10.215 11.970 -3.657 1.00 92.62 182 ALA A C 1
ATOM 1355 O O . ALA A 1 182 ? -9.932 10.957 -4.293 1.00 92.62 182 ALA A O 1
ATOM 1356 N N . ILE A 1 183 ? -11.472 12.260 -3.309 1.00 94.44 183 ILE A N 1
ATOM 1357 C CA . ILE A 1 183 ? -12.624 11.434 -3.687 1.00 94.44 183 ILE A CA 1
ATOM 1358 C C . ILE A 1 183 ? -12.827 11.437 -5.198 1.00 94.44 183 ILE A C 1
ATOM 1360 O O . ILE A 1 183 ? -12.992 10.368 -5.774 1.00 94.44 183 ILE A O 1
ATOM 1364 N N . ALA A 1 184 ? -12.788 12.603 -5.845 1.00 95.25 184 ALA A N 1
ATOM 1365 C CA . ALA A 1 184 ? -12.962 12.707 -7.289 1.00 95.25 184 ALA A CA 1
ATOM 1366 C C . ALA A 1 184 ? -11.905 11.885 -8.044 1.00 95.25 184 ALA A C 1
ATOM 1368 O O . ALA A 1 184 ? -12.259 11.105 -8.924 1.00 95.25 184 ALA A O 1
ATOM 1369 N N . PHE A 1 185 ? -10.629 11.981 -7.651 1.00 95.19 185 PHE A N 1
ATOM 1370 C CA . PHE A 1 185 ? -9.546 11.179 -8.225 1.00 95.19 185 PHE A CA 1
ATOM 1371 C C . PHE A 1 185 ? -9.701 9.686 -7.929 1.00 95.19 185 PHE A C 1
ATOM 1373 O O . PHE A 1 185 ? -9.521 8.871 -8.832 1.00 95.19 185 PHE A O 1
ATOM 1380 N N . ALA A 1 186 ? -10.060 9.312 -6.697 1.00 93.75 186 ALA A N 1
ATOM 1381 C CA . ALA A 1 186 ? -10.258 7.910 -6.339 1.00 93.75 186 ALA A CA 1
ATOM 1382 C C . ALA A 1 186 ? -11.396 7.278 -7.151 1.00 93.75 186 ALA A C 1
ATOM 1384 O O . ALA A 1 186 ? -11.234 6.186 -7.684 1.00 93.75 186 ALA A O 1
ATOM 1385 N N . VAL A 1 187 ? -12.516 7.990 -7.294 1.00 93.56 187 VAL A N 1
ATOM 1386 C CA . VAL A 1 187 ? -13.677 7.564 -8.082 1.00 93.56 187 VAL A CA 1
ATOM 1387 C C . VAL A 1 187 ? -13.328 7.495 -9.569 1.00 93.56 187 VAL A C 1
ATOM 1389 O O . VAL A 1 187 ? -13.619 6.493 -10.215 1.00 93.56 187 VAL A O 1
ATOM 1392 N N . TYR A 1 188 ? -12.650 8.512 -10.105 1.00 94.69 188 TYR A N 1
ATOM 1393 C CA . TYR A 1 188 ? -12.195 8.521 -11.495 1.00 94.69 188 TYR A CA 1
ATOM 1394 C C . TYR A 1 188 ? -11.297 7.320 -11.814 1.00 94.69 188 TYR A C 1
ATOM 1396 O O . TYR A 1 188 ? -11.534 6.613 -12.792 1.00 94.69 188 TYR A O 1
ATOM 1404 N N . LEU A 1 189 ? -10.290 7.050 -10.976 1.00 92.06 189 LEU A N 1
ATOM 1405 C CA . LEU A 1 189 ? -9.407 5.901 -11.170 1.00 92.06 189 LEU A CA 1
ATOM 1406 C C . LEU A 1 189 ? -10.158 4.584 -11.005 1.00 92.06 189 LEU A C 1
ATOM 1408 O O . LEU A 1 189 ? -9.931 3.682 -11.800 1.00 92.06 189 LEU A O 1
ATOM 1412 N N . PHE A 1 190 ? -11.087 4.494 -10.048 1.00 89.88 190 PHE A N 1
ATOM 1413 C CA . PHE A 1 190 ? -11.917 3.309 -9.831 1.00 89.88 190 PHE A CA 1
ATOM 1414 C C . PHE A 1 190 ? -12.729 2.937 -11.081 1.00 89.88 190 PHE A C 1
ATOM 1416 O O . PHE A 1 190 ? -12.770 1.770 -11.470 1.00 89.88 190 PHE A O 1
ATOM 1423 N N . PHE A 1 191 ? -13.317 3.930 -11.754 1.00 89.44 191 PHE A N 1
ATOM 1424 C CA . PHE A 1 191 ? -14.076 3.715 -12.987 1.00 89.44 191 PHE A CA 1
ATOM 1425 C C . PHE A 1 191 ? -13.214 3.304 -14.190 1.00 89.44 191 PHE A C 1
ATOM 1427 O O . PHE A 1 191 ? -13.740 2.717 -15.131 1.00 89.44 191 PHE A O 1
ATOM 1434 N N . ASN A 1 192 ? -11.906 3.569 -14.155 1.00 90.31 192 ASN A N 1
ATOM 1435 C CA . ASN A 1 192 ? -10.969 3.161 -15.205 1.00 90.31 192 ASN A CA 1
ATOM 1436 C C . ASN A 1 192 ? -10.475 1.708 -15.057 1.00 90.31 192 ASN A C 1
ATOM 1438 O O . ASN A 1 192 ? -9.756 1.227 -15.932 1.00 90.31 192 ASN A O 1
ATOM 1442 N N . LEU A 1 193 ? -10.831 0.992 -13.981 1.00 87.25 193 LEU A N 1
ATOM 1443 C CA . LEU A 1 193 ? -10.471 -0.422 -13.847 1.00 87.25 193 LEU A CA 1
ATOM 1444 C C . LEU A 1 193 ? -11.375 -1.338 -14.687 1.00 87.25 193 LEU A C 1
ATOM 1446 O O . LEU A 1 193 ? -12.559 -1.035 -14.862 1.00 87.25 193 LEU A O 1
ATOM 1450 N N . PRO A 1 194 ? -10.862 -2.503 -15.133 1.00 87.88 194 PRO A N 1
ATOM 1451 C CA . PRO A 1 194 ? -11.653 -3.489 -15.861 1.00 87.88 194 PRO A CA 1
ATOM 1452 C C . PRO A 1 194 ? -12.936 -3.878 -15.116 1.00 87.88 194 PRO A C 1
ATOM 1454 O O . PRO A 1 194 ? -12.927 -4.086 -13.901 1.00 87.88 194 PRO A O 1
ATOM 1457 N N . GLY A 1 195 ? -14.039 -4.056 -15.851 1.00 84.69 195 GLY A N 1
ATOM 1458 C CA . GLY A 1 195 ? -15.341 -4.393 -15.257 1.00 84.69 195 GLY A CA 1
ATOM 1459 C C . GLY A 1 195 ? -15.330 -5.696 -14.444 1.00 84.69 195 GLY A C 1
ATOM 1460 O O . GLY A 1 195 ? -16.041 -5.822 -13.449 1.00 84.69 195 GLY A O 1
ATOM 1461 N N . LEU A 1 196 ? -14.454 -6.647 -14.792 1.00 85.19 196 LEU A N 1
ATOM 1462 C CA . LEU A 1 196 ? -14.273 -7.880 -14.022 1.00 85.19 196 LEU A CA 1
ATOM 1463 C C . LEU A 1 196 ? -13.765 -7.607 -12.595 1.00 85.19 196 LEU A C 1
ATOM 1465 O O . LEU A 1 196 ? -14.139 -8.311 -11.655 1.00 85.19 196 LEU A O 1
ATOM 1469 N N . THR A 1 197 ? -12.961 -6.562 -12.402 1.00 86.31 197 THR A N 1
ATOM 1470 C CA . THR A 1 197 ? -12.431 -6.173 -11.089 1.00 86.31 197 THR A CA 1
ATOM 1471 C C . THR A 1 197 ? -13.534 -5.670 -10.164 1.00 86.31 197 THR A C 1
ATOM 1473 O O . THR A 1 197 ? -13.473 -5.893 -8.957 1.00 86.31 197 THR A O 1
ATOM 1476 N N . TRP A 1 198 ? -14.601 -5.090 -10.714 1.00 84.94 198 TRP A N 1
ATOM 1477 C CA . TRP A 1 198 ? -15.750 -4.639 -9.933 1.00 84.94 198 TRP A CA 1
ATOM 1478 C C . TRP A 1 198 ? -16.551 -5.815 -9.390 1.00 84.94 198 TRP A C 1
ATOM 1480 O O . TRP A 1 198 ? -16.982 -5.792 -8.239 1.00 84.94 198 TRP A O 1
ATOM 1490 N N . ILE A 1 199 ? -16.702 -6.872 -10.192 1.00 87.75 199 ILE A N 1
ATOM 1491 C CA . ILE A 1 199 ? -17.337 -8.115 -9.747 1.00 87.75 199 ILE A CA 1
ATOM 1492 C C . ILE A 1 199 ? -16.505 -8.729 -8.619 1.00 87.75 199 ILE A C 1
ATOM 1494 O O . ILE A 1 199 ? -17.048 -9.047 -7.563 1.00 87.75 199 ILE A O 1
ATOM 1498 N N . ARG A 1 200 ? -15.180 -8.833 -8.798 1.00 85.94 200 ARG A N 1
ATOM 1499 C CA . ARG A 1 200 ? -14.267 -9.347 -7.761 1.00 85.94 200 ARG A CA 1
ATOM 1500 C C . ARG A 1 200 ? -14.356 -8.527 -6.467 1.00 85.94 200 ARG A C 1
ATOM 1502 O O . ARG A 1 200 ? -14.420 -9.104 -5.384 1.00 85.94 200 ARG A O 1
ATOM 1509 N N . PHE A 1 201 ? -14.422 -7.199 -6.576 1.00 86.56 201 PHE A N 1
ATOM 1510 C CA . PHE A 1 201 ? -14.632 -6.304 -5.438 1.00 86.56 201 PHE A CA 1
ATOM 1511 C C . PHE A 1 201 ? -15.968 -6.553 -4.742 1.00 86.56 201 PHE A C 1
ATOM 1513 O O . PHE A 1 201 ? -16.003 -6.709 -3.525 1.00 86.56 201 PHE A O 1
ATOM 1520 N N . GLY A 1 202 ? -17.056 -6.643 -5.510 1.00 87.75 202 GLY A N 1
ATOM 1521 C CA . GLY A 1 202 ? -18.389 -6.932 -4.990 1.00 87.75 202 GLY A CA 1
ATOM 1522 C C . GLY A 1 202 ? -18.435 -8.266 -4.248 1.00 87.75 202 GLY A C 1
ATOM 1523 O O . GLY A 1 202 ? -18.967 -8.329 -3.141 1.00 87.75 202 GLY A O 1
ATOM 1524 N N . VAL A 1 203 ? -17.807 -9.311 -4.798 1.00 89.31 203 VAL A N 1
ATOM 1525 C CA . VAL A 1 203 ? -17.669 -10.621 -4.139 1.00 89.31 203 VAL A CA 1
ATOM 1526 C C . VAL A 1 203 ? -16.898 -10.490 -2.826 1.00 89.31 203 VAL A C 1
ATOM 1528 O O . VAL A 1 203 ? -17.349 -11.008 -1.806 1.00 89.31 203 VAL A O 1
ATOM 1531 N N . TRP A 1 204 ? -15.778 -9.764 -2.816 1.00 84.81 204 TRP A N 1
ATOM 1532 C CA . TRP A 1 204 ? -14.970 -9.572 -1.611 1.00 84.81 204 TRP A CA 1
ATOM 1533 C C . TRP A 1 204 ? -15.710 -8.796 -0.514 1.00 84.81 204 TRP A C 1
ATOM 1535 O O . TRP A 1 204 ? -15.725 -9.215 0.643 1.00 84.81 204 TRP A O 1
ATOM 1545 N N . VAL A 1 205 ? -16.384 -7.699 -0.873 1.00 86.94 205 VAL A N 1
ATOM 1546 C CA . VAL A 1 205 ? -17.219 -6.916 0.053 1.00 86.94 205 VAL A CA 1
ATOM 1547 C C . VAL A 1 205 ? -18.366 -7.764 0.593 1.00 86.94 205 VAL A C 1
ATOM 1549 O O . VAL A 1 205 ? -18.623 -7.753 1.796 1.00 86.94 205 VAL A O 1
ATOM 1552 N N . THR A 1 206 ? -19.021 -8.543 -0.269 1.00 88.81 206 THR A N 1
ATOM 1553 C CA . THR A 1 206 ? -20.106 -9.448 0.132 1.00 88.81 206 THR A CA 1
ATOM 1554 C C . THR A 1 206 ? -19.600 -10.507 1.104 1.00 88.81 206 THR A C 1
ATOM 1556 O O . THR A 1 206 ? -20.222 -10.724 2.138 1.00 88.81 206 THR A O 1
ATOM 1559 N N . LEU A 1 207 ? -18.444 -11.119 0.838 1.00 88.19 207 LEU A N 1
ATOM 1560 C CA . LEU A 1 207 ? -17.827 -12.087 1.744 1.00 88.19 207 LEU A CA 1
ATOM 1561 C C . LEU A 1 207 ? -17.493 -11.446 3.099 1.00 88.19 207 LEU A C 1
ATOM 1563 O O . LEU A 1 207 ? -17.813 -12.015 4.142 1.00 88.19 207 LEU A O 1
ATOM 1567 N N . GLY A 1 208 ? -16.940 -10.230 3.096 1.00 85.00 208 GLY A N 1
ATOM 1568 C CA . GLY A 1 208 ? -16.706 -9.449 4.312 1.00 85.00 208 GLY A CA 1
ATOM 1569 C C . GLY A 1 208 ? -17.990 -9.167 5.099 1.00 85.00 208 GLY A C 1
ATOM 1570 O O . GLY A 1 208 ? -18.019 -9.348 6.316 1.00 85.00 208 GLY A O 1
ATOM 1571 N N . LEU A 1 209 ? -19.076 -8.797 4.413 1.00 85.75 209 LEU A N 1
ATOM 1572 C CA . LEU A 1 209 ? -20.392 -8.583 5.023 1.00 85.75 209 LEU A CA 1
ATOM 1573 C C . LEU A 1 209 ? -20.980 -9.876 5.591 1.00 85.75 209 LEU A C 1
ATOM 1575 O O . LEU A 1 209 ? -21.526 -9.853 6.690 1.00 85.75 209 LEU A O 1
ATOM 1579 N N . VAL A 1 210 ? -20.847 -11.006 4.895 1.00 86.25 210 VAL A N 1
ATOM 1580 C CA . VAL A 1 210 ? -21.297 -12.315 5.392 1.00 86.25 210 VAL A CA 1
ATOM 1581 C C . VAL A 1 210 ? -20.559 -12.674 6.678 1.00 86.25 210 VAL A C 1
ATOM 1583 O O . VAL A 1 210 ? -21.204 -13.019 7.665 1.00 86.25 210 VAL A O 1
ATOM 1586 N N . VAL A 1 211 ? -19.232 -12.529 6.715 1.00 83.12 211 VAL A N 1
ATOM 1587 C CA . VAL A 1 211 ? -18.435 -12.765 7.932 1.00 83.12 211 VAL A CA 1
ATOM 1588 C C . VAL A 1 211 ? -18.854 -11.808 9.054 1.00 83.12 211 VAL A C 1
ATOM 1590 O O . VAL A 1 211 ? -19.034 -12.231 10.201 1.00 83.12 211 VAL A O 1
ATOM 1593 N N . TYR A 1 212 ? -19.081 -10.534 8.731 1.00 81.19 212 TYR A N 1
ATOM 1594 C CA . TYR A 1 212 ? -19.551 -9.541 9.691 1.00 81.19 212 TYR A CA 1
ATOM 1595 C C . TYR A 1 212 ? -20.932 -9.890 10.263 1.00 81.19 212 TYR A C 1
ATOM 1597 O O . TYR A 1 212 ? -21.100 -9.895 11.478 1.00 81.19 212 TYR A O 1
ATOM 1605 N N . PHE A 1 213 ? -21.925 -10.228 9.439 1.00 79.88 213 PHE A N 1
ATOM 1606 C CA . PHE A 1 213 ? -23.272 -10.551 9.920 1.00 79.88 213 PHE A CA 1
ATOM 1607 C C . PHE A 1 213 ? -23.357 -11.915 10.609 1.00 79.88 213 PHE A C 1
ATOM 1609 O O . PHE A 1 213 ? -24.101 -12.050 11.582 1.00 79.88 213 PHE A O 1
ATOM 1616 N N . ALA A 1 214 ? -22.597 -12.909 10.144 1.00 80.56 214 ALA A N 1
ATOM 1617 C CA . ALA A 1 214 ? -22.575 -14.242 10.739 1.00 80.56 214 ALA A CA 1
ATOM 1618 C C . ALA A 1 214 ? -21.872 -14.254 12.105 1.00 80.56 214 ALA A C 1
ATOM 1620 O O . ALA A 1 214 ? -22.363 -14.883 13.043 1.00 80.56 214 ALA A O 1
ATOM 1621 N N . TYR A 1 215 ? -20.741 -13.552 12.228 1.00 73.62 215 TYR A N 1
ATOM 1622 C CA . TYR A 1 215 ? -19.893 -13.596 13.419 1.00 73.62 215 TYR A CA 1
ATOM 1623 C C . TYR A 1 215 ? -19.761 -12.232 14.109 1.00 73.62 215 TYR A C 1
ATOM 1625 O O . TYR A 1 215 ? -20.105 -12.103 15.289 1.00 73.62 215 TYR A O 1
ATOM 1633 N N . GLY A 1 216 ? -19.313 -11.212 13.369 1.00 68.19 216 GLY A N 1
ATOM 1634 C CA . GLY A 1 216 ? -18.953 -9.892 13.902 1.00 68.19 216 GLY A CA 1
ATOM 1635 C C . GLY A 1 216 ? -20.089 -9.176 14.640 1.00 68.19 216 GLY A C 1
ATOM 1636 O O . GLY A 1 216 ? -19.871 -8.636 15.719 1.00 68.19 216 GLY A O 1
ATOM 1637 N N . ARG A 1 217 ? -21.330 -9.237 14.141 1.00 68.38 217 ARG A N 1
ATOM 1638 C CA . ARG A 1 217 ? -22.496 -8.586 14.764 1.00 68.38 217 ARG A CA 1
ATOM 1639 C C . ARG A 1 217 ? -22.844 -9.173 16.135 1.00 68.38 217 ARG A C 1
ATOM 1641 O O . ARG A 1 217 ? -23.372 -8.459 16.977 1.00 68.38 217 ARG A O 1
ATOM 1648 N N . ARG A 1 218 ? -22.564 -10.460 16.364 1.00 61.72 218 ARG A N 1
ATOM 1649 C CA . ARG A 1 218 ? -22.870 -11.149 17.633 1.00 61.72 218 ARG A CA 1
ATOM 1650 C C . ARG A 1 218 ? -21.742 -11.042 18.666 1.00 61.72 218 ARG A C 1
ATOM 1652 O O . ARG A 1 218 ? -22.005 -11.230 19.848 1.00 61.72 218 ARG A O 1
ATOM 1659 N N . HIS A 1 219 ? -20.515 -10.748 18.228 1.00 65.88 219 HIS A N 1
ATOM 1660 C CA . HIS A 1 219 ? -19.312 -10.751 19.073 1.00 65.88 219 HIS A CA 1
ATOM 1661 C C . HIS A 1 219 ? -18.607 -9.390 19.180 1.00 65.88 219 HIS A C 1
ATOM 1663 O O . HIS A 1 2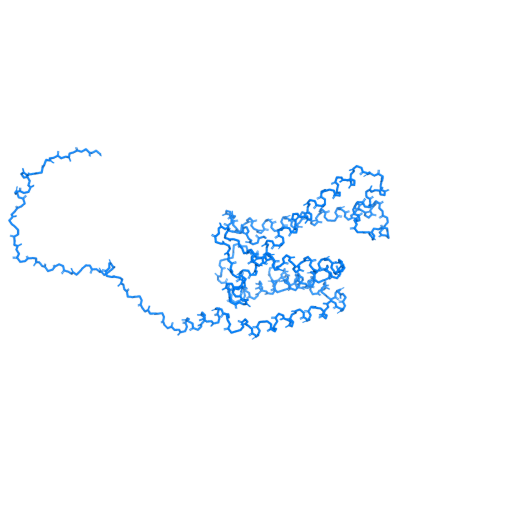19 ? -17.632 -9.285 19.920 1.00 65.88 219 HIS A O 1
ATOM 1669 N N . SER A 1 220 ? -19.083 -8.349 18.484 1.00 62.09 220 SER A N 1
ATOM 1670 C CA . SER A 1 220 ? -18.474 -7.018 18.548 1.00 62.09 220 SER A CA 1
ATOM 1671 C C . SER A 1 220 ? -18.563 -6.432 19.958 1.00 62.09 220 SER A C 1
ATOM 1673 O O . SER A 1 220 ? -19.647 -6.263 20.522 1.00 62.09 220 SER A O 1
ATOM 1675 N N . VAL A 1 221 ? -17.399 -6.103 20.518 1.00 59.38 221 VAL A N 1
ATOM 1676 C CA . VAL A 1 221 ? -17.257 -5.567 21.878 1.00 59.38 221 VAL A CA 1
ATOM 1677 C C . VAL A 1 221 ? -17.835 -4.151 21.980 1.00 59.38 221 VAL A C 1
ATOM 1679 O O . VAL A 1 221 ? -18.441 -3.821 22.994 1.00 59.38 221 VAL A O 1
ATOM 1682 N N . LEU A 1 222 ? -17.752 -3.352 20.909 1.00 55.84 222 LEU A N 1
ATOM 1683 C CA . LEU A 1 222 ? -18.292 -1.985 20.849 1.00 55.84 222 LEU A CA 1
ATOM 1684 C C . LEU A 1 222 ? -19.818 -1.938 21.037 1.00 55.84 222 LEU A C 1
ATOM 1686 O O . LEU A 1 222 ? -20.316 -1.063 21.739 1.00 55.84 222 LEU A O 1
ATOM 1690 N N . ALA A 1 223 ? -20.553 -2.916 20.491 1.00 53.97 223 ALA A N 1
ATOM 1691 C CA . ALA A 1 223 ? -22.001 -3.024 20.695 1.00 53.97 223 ALA A CA 1
ATOM 1692 C C . ALA A 1 223 ? -22.356 -3.336 22.162 1.00 53.97 223 ALA A C 1
ATOM 1694 O O . ALA A 1 223 ? -23.331 -2.810 22.690 1.00 53.97 223 ALA A O 1
ATOM 1695 N N . ARG A 1 224 ? -21.528 -4.139 22.848 1.00 54.41 224 ARG A N 1
ATOM 1696 C CA . ARG A 1 224 ? -21.675 -4.414 24.288 1.00 54.41 224 ARG A CA 1
ATOM 1697 C C . ARG A 1 224 ? -21.238 -3.246 25.168 1.00 54.41 224 ARG A C 1
ATOM 1699 O O . ARG A 1 224 ? -21.765 -3.083 26.263 1.00 54.41 224 ARG A O 1
ATOM 1706 N N . GLU A 1 225 ? -20.273 -2.443 24.730 1.00 52.41 225 GLU A N 1
ATOM 1707 C CA . GLU A 1 225 ? -19.779 -1.305 25.505 1.00 52.41 225 GLU A CA 1
ATOM 1708 C C . GLU A 1 225 ? -20.794 -0.150 25.526 1.00 52.41 225 GLU A C 1
ATOM 1710 O O . GLU A 1 225 ? -20.996 0.453 26.583 1.00 52.41 225 GLU A O 1
ATOM 1715 N N . GLU A 1 226 ? -21.498 0.104 24.413 1.00 52.19 226 GLU A N 1
ATOM 1716 C CA . GLU A 1 226 ? -22.668 0.999 24.370 1.00 52.19 226 GLU A CA 1
ATOM 1717 C C . GLU A 1 226 ? -23.800 0.508 25.286 1.00 52.19 226 GLU A C 1
ATOM 1719 O O . GLU A 1 226 ? -24.366 1.300 26.041 1.00 52.19 226 GLU A O 1
ATOM 1724 N N . GLU A 1 227 ? -24.054 -0.803 25.314 1.00 47.94 227 GLU A N 1
ATOM 1725 C CA . GLU A 1 227 ? -25.011 -1.436 26.231 1.00 47.94 227 GLU A CA 1
ATOM 1726 C C . GLU A 1 227 ? -24.565 -1.306 27.706 1.00 47.94 227 GLU A C 1
ATOM 1728 O O . GLU A 1 227 ? -25.375 -1.043 28.592 1.00 47.94 227 GLU A O 1
ATOM 1733 N N . SER A 1 228 ? -23.256 -1.386 27.985 1.00 45.56 228 SER A N 1
ATOM 1734 C CA . SER A 1 228 ? -22.689 -1.206 29.333 1.00 45.56 228 SER A CA 1
ATOM 1735 C C . SER A 1 228 ? -22.702 0.246 29.819 1.00 45.56 228 SER A C 1
ATOM 1737 O O . SER A 1 228 ? -22.828 0.484 31.016 1.00 45.56 228 SER A O 1
ATOM 1739 N N . LYS A 1 229 ? -22.606 1.232 28.912 1.00 47.41 229 LYS A N 1
ATOM 1740 C CA . LYS A 1 229 ? -22.764 2.656 29.253 1.00 47.41 229 LYS A CA 1
ATOM 1741 C C . LYS A 1 229 ? -24.209 2.995 29.627 1.00 47.41 229 LYS A C 1
ATOM 1743 O O . LYS A 1 229 ? -24.417 3.971 30.342 1.00 47.41 229 LYS A O 1
ATOM 1748 N N . ALA A 1 230 ? -25.180 2.200 29.170 1.00 51.31 230 ALA A N 1
ATOM 1749 C CA . ALA A 1 230 ? -26.580 2.311 29.574 1.00 51.31 230 ALA A CA 1
ATOM 1750 C C . ALA A 1 230 ? -26.848 1.724 30.975 1.00 51.31 230 ALA A C 1
ATOM 1752 O O . ALA A 1 230 ? -27.844 2.075 31.607 1.00 51.31 230 ALA A O 1
ATOM 1753 N N . VAL A 1 231 ? -25.949 0.882 31.498 1.00 49.47 231 VAL A N 1
ATOM 1754 C CA . VAL A 1 231 ? -25.987 0.419 32.890 1.00 49.47 231 VAL A CA 1
ATOM 1755 C C . VAL A 1 231 ? -25.301 1.475 33.770 1.00 49.47 231 VAL A C 1
ATOM 1757 O O . VAL A 1 231 ? -24.134 1.799 33.529 1.00 49.47 231 VAL A O 1
ATOM 1760 N N . PRO A 1 232 ? -25.968 2.032 34.801 1.00 46.47 232 PRO A N 1
ATOM 1761 C CA . PRO A 1 232 ? -25.322 2.947 35.734 1.00 46.47 232 PRO A CA 1
ATOM 1762 C C . PRO A 1 232 ? -24.083 2.271 36.319 1.00 46.47 232 PRO A C 1
ATOM 1764 O O . PRO A 1 232 ? -24.186 1.208 36.937 1.00 46.47 232 PRO A O 1
ATOM 1767 N N . ARG A 1 233 ? -22.900 2.866 36.114 1.00 52.47 233 ARG A N 1
ATOM 1768 C CA . ARG A 1 233 ? -21.673 2.389 36.762 1.00 52.47 233 ARG A CA 1
ATOM 1769 C C . ARG A 1 233 ? -21.949 2.310 38.266 1.00 52.47 233 ARG A C 1
ATOM 1771 O O . ARG A 1 233 ? -22.454 3.299 38.806 1.00 52.47 233 ARG A O 1
ATOM 1778 N N . PRO A 1 234 ? -21.647 1.190 38.948 1.00 58.81 234 PRO A N 1
ATOM 1779 C CA . PRO A 1 234 ? -21.797 1.129 40.391 1.00 58.81 234 PRO A CA 1
ATOM 1780 C C . PRO A 1 234 ? -21.013 2.297 40.985 1.00 58.81 234 PRO A C 1
ATOM 1782 O O . PRO A 1 234 ? -19.833 2.487 40.678 1.00 58.81 234 PRO A O 1
ATOM 1785 N N . THR A 1 235 ? -21.707 3.129 41.759 1.00 56.56 235 THR A N 1
ATOM 1786 C CA . THR A 1 235 ? -21.121 4.269 42.452 1.00 56.56 235 THR A CA 1
ATOM 1787 C C . THR A 1 235 ? -19.906 3.775 43.216 1.00 56.56 235 THR A C 1
ATOM 1789 O O . THR A 1 235 ? -19.994 2.811 43.979 1.00 56.56 235 THR A O 1
ATOM 1792 N N . TYR A 1 236 ? -18.765 4.411 42.958 1.00 61.47 236 TYR A N 1
ATOM 1793 C CA . TYR A 1 236 ? -17.517 4.133 43.648 1.00 61.47 236 TYR A CA 1
ATOM 1794 C C . TYR A 1 236 ? -17.776 4.074 45.159 1.00 61.47 236 TYR A C 1
ATOM 1796 O O . TYR A 1 236 ? -18.132 5.086 45.765 1.00 61.47 236 TYR A O 1
ATOM 1804 N N . ARG A 1 237 ? -17.650 2.887 45.765 1.00 61.75 237 ARG A N 1
ATOM 1805 C CA . ARG A 1 237 ? -17.564 2.775 47.221 1.00 61.75 237 ARG A CA 1
ATOM 1806 C C . ARG A 1 237 ? -16.108 3.059 47.579 1.00 61.75 237 ARG A C 1
ATOM 1808 O O . ARG A 1 237 ? -15.264 2.262 47.169 1.00 61.75 237 ARG A O 1
ATOM 1815 N N . PRO A 1 238 ? -15.806 4.154 48.298 1.00 59.38 238 PRO A N 1
ATOM 1816 C CA . PRO A 1 238 ? -14.441 4.431 48.717 1.00 59.38 238 PRO A CA 1
ATOM 1817 C C . PRO A 1 238 ? -13.895 3.247 49.505 1.00 59.38 238 PRO A C 1
ATOM 1819 O O . PRO A 1 238 ? -14.610 2.630 50.305 1.00 59.38 238 PRO A O 1
ATOM 1822 N N . SER A 1 239 ? -12.635 2.907 49.245 1.00 63.59 239 SER A N 1
ATOM 1823 C CA . SER A 1 239 ? -11.974 1.848 50.000 1.00 63.59 239 SER A CA 1
ATOM 1824 C C . SER A 1 239 ? -11.887 2.263 51.479 1.00 63.59 239 SER A C 1
ATOM 1826 O O . SER A 1 239 ? -11.828 3.459 51.776 1.00 63.59 239 SER A O 1
ATOM 1828 N N . PRO A 1 240 ? -11.839 1.321 52.439 1.00 66.56 240 PRO A N 1
ATOM 1829 C CA . PRO A 1 240 ? -11.677 1.651 53.860 1.00 66.56 240 PRO A CA 1
ATOM 1830 C C . PRO A 1 240 ? -10.453 2.530 54.174 1.00 66.56 240 PRO A C 1
ATOM 1832 O O . PRO A 1 240 ? -10.394 3.127 55.243 1.00 66.56 240 PRO A O 1
ATOM 1835 N N . LEU A 1 241 ? -9.489 2.615 53.249 1.00 65.06 241 LEU A N 1
ATOM 1836 C CA . LEU A 1 241 ? -8.278 3.430 53.351 1.00 65.06 241 LEU A CA 1
ATOM 1837 C C . LEU A 1 241 ? -8.481 4.892 52.914 1.00 65.06 241 LEU A C 1
ATOM 1839 O O . LEU A 1 241 ? -7.685 5.748 53.282 1.00 65.06 241 LEU A O 1
ATOM 1843 N N . GLU A 1 242 ? -9.529 5.181 52.142 1.00 66.00 242 GLU A N 1
ATOM 1844 C CA . GLU A 1 242 ? -9.873 6.533 51.669 1.00 66.00 242 GLU A CA 1
ATOM 1845 C C . GLU A 1 242 ? -10.954 7.197 52.521 1.00 66.00 242 GLU A C 1
ATOM 1847 O O . GLU A 1 242 ? -11.218 8.393 52.385 1.00 66.00 242 GLU A O 1
ATOM 1852 N N . MET A 1 243 ? -11.600 6.427 53.398 1.00 68.25 243 MET A N 1
ATOM 1853 C CA . MET A 1 243 ? -12.525 6.987 54.367 1.00 68.25 243 MET A CA 1
ATOM 1854 C C . MET A 1 243 ? -11.727 7.835 55.367 1.00 68.25 243 MET A C 1
ATOM 1856 O O . MET A 1 243 ? -10.722 7.356 55.901 1.00 68.25 243 MET A O 1
ATOM 1860 N N . PRO A 1 244 ? -12.145 9.080 55.657 1.00 68.69 244 PRO A N 1
ATOM 1861 C CA . PRO A 1 244 ? -11.526 9.854 56.721 1.00 68.69 244 PRO A CA 1
ATOM 1862 C C . PRO A 1 244 ? -11.582 9.038 58.014 1.00 68.69 244 PRO A C 1
ATOM 1864 O O . PRO A 1 244 ? -12.627 8.478 58.357 1.00 68.69 244 PRO A O 1
ATOM 1867 N N . ALA A 1 245 ? -10.442 8.937 58.704 1.00 66.81 245 ALA A N 1
ATOM 1868 C CA . ALA A 1 245 ? -10.342 8.174 59.940 1.00 66.81 245 ALA A CA 1
ATOM 1869 C C . ALA A 1 245 ? -11.471 8.600 60.898 1.00 66.81 245 ALA A C 1
ATOM 1871 O O . ALA A 1 245 ? -11.701 9.805 61.058 1.00 66.81 245 ALA A O 1
ATOM 1872 N N . PRO A 1 246 ? -12.189 7.650 61.528 1.00 66.94 246 PRO A N 1
ATOM 1873 C CA . PRO A 1 246 ? -13.279 7.984 62.431 1.00 66.94 246 PRO A CA 1
ATOM 1874 C C . PRO A 1 246 ? -12.764 8.940 63.506 1.00 66.94 246 PRO A C 1
ATOM 1876 O O . PRO A 1 246 ? -11.677 8.732 64.054 1.00 66.94 246 PRO A O 1
ATOM 1879 N N . ALA A 1 247 ? -13.532 9.999 63.783 1.00 67.06 247 ALA A N 1
ATOM 1880 C CA . ALA A 1 247 ? -13.183 10.997 64.784 1.00 67.06 247 ALA A CA 1
ATOM 1881 C C . ALA A 1 247 ? -12.764 10.286 66.079 1.00 67.06 247 ALA A C 1
ATOM 1883 O O . ALA A 1 247 ? -13.559 9.559 66.684 1.00 67.06 247 ALA A O 1
ATOM 1884 N N . ARG A 1 248 ? -11.489 10.444 66.466 1.00 57.12 248 ARG A N 1
ATOM 1885 C CA . ARG A 1 248 ? -10.951 9.844 67.689 1.00 57.12 248 ARG A CA 1
ATOM 1886 C C . ARG A 1 248 ? -11.799 10.346 68.850 1.00 57.12 248 ARG A C 1
ATOM 1888 O O . ARG A 1 248 ? -11.721 11.519 69.208 1.00 57.12 248 ARG A O 1
ATOM 1895 N N . LYS A 1 249 ? -12.602 9.462 69.446 1.00 58.72 249 LYS A N 1
ATOM 1896 C CA . LYS A 1 249 ? -13.200 9.744 70.751 1.00 58.72 249 LYS A CA 1
ATOM 1897 C C . LYS A 1 249 ? -12.041 10.022 71.718 1.00 58.72 249 LYS A C 1
ATOM 1899 O O . LYS A 1 249 ? -11.060 9.272 71.681 1.00 58.72 249 LYS A O 1
ATOM 1904 N N . PRO A 1 250 ? -12.099 11.087 72.533 1.00 59.34 250 PRO A N 1
ATOM 1905 C CA . PRO A 1 250 ? -11.056 11.344 73.513 1.00 59.34 250 PRO A CA 1
ATOM 1906 C C . PRO A 1 250 ? -10.915 10.106 74.404 1.00 59.34 250 PRO A C 1
ATOM 1908 O O . PRO A 1 250 ? -11.896 9.624 74.972 1.00 59.34 250 PRO A O 1
ATOM 1911 N N . PHE A 1 251 ? -9.704 9.549 74.458 1.00 58.41 251 PHE A N 1
ATOM 1912 C CA . PHE A 1 251 ? -9.392 8.436 75.347 1.00 58.41 251 PHE A CA 1
ATOM 1913 C C . PHE A 1 251 ? -9.717 8.863 76.790 1.00 58.41 251 PHE A C 1
ATOM 1915 O O . PHE A 1 251 ? -9.292 9.943 77.202 1.00 58.41 251 PHE A O 1
ATOM 1922 N N . PRO A 1 252 ? -10.428 8.043 77.586 1.00 58.75 252 PRO A N 1
ATOM 1923 C CA . PRO A 1 252 ? -10.817 8.399 78.955 1.00 58.75 252 PRO A CA 1
ATOM 1924 C C . PRO A 1 252 ? -9.633 8.443 79.936 1.00 58.75 252 PRO A C 1
ATOM 1926 O O . PRO A 1 252 ? -9.812 8.748 81.112 1.00 58.75 252 PRO A O 1
ATOM 1929 N N . PHE A 1 253 ? -8.418 8.147 79.472 1.00 56.28 253 PHE A N 1
ATOM 1930 C CA . PHE A 1 253 ? -7.226 8.095 80.299 1.00 56.28 253 PHE A CA 1
ATOM 1931 C C . PHE A 1 253 ? -6.355 9.329 80.045 1.00 56.28 253 PHE A C 1
ATOM 1933 O O . PHE A 1 253 ? -5.730 9.460 78.991 1.00 56.28 253 PHE A O 1
ATOM 1940 N N . LYS A 1 254 ? -6.306 10.246 81.020 1.00 57.56 254 LYS A N 1
ATOM 1941 C CA . LYS A 1 254 ? -5.273 11.288 81.076 1.00 57.56 254 LYS A CA 1
ATOM 1942 C C . LYS A 1 254 ? -3.928 10.589 81.267 1.00 57.56 254 LYS A C 1
ATOM 1944 O O . LYS A 1 254 ? -3.624 10.125 82.361 1.00 57.56 254 LYS A O 1
ATOM 1949 N N . LEU A 1 255 ? -3.142 10.493 80.199 1.00 60.03 255 LEU A N 1
ATOM 1950 C CA . LEU A 1 255 ? -1.743 10.088 80.291 1.00 60.03 255 LEU A CA 1
ATOM 1951 C C . LEU A 1 255 ? -1.015 11.058 81.245 1.00 60.03 255 LEU A C 1
ATOM 1953 O O . LEU A 1 255 ? -1.165 12.274 81.082 1.00 60.03 255 LEU A O 1
ATOM 1957 N N . PRO A 1 256 ? -0.258 10.566 82.240 1.00 52.97 256 PRO A N 1
ATOM 1958 C CA . PRO A 1 256 ? 0.611 11.419 83.040 1.00 52.97 256 PRO A CA 1
ATOM 1959 C C . PRO A 1 256 ? 1.675 12.080 82.147 1.00 52.97 256 PRO A C 1
ATOM 1961 O O . PRO A 1 256 ? 2.040 11.556 81.095 1.00 52.97 256 PRO A O 1
ATOM 1964 N N . ALA A 1 257 ? 2.100 13.273 82.560 1.00 60.25 257 ALA A N 1
ATOM 1965 C CA . ALA A 1 257 ? 2.849 14.264 81.791 1.00 60.25 257 ALA A CA 1
ATOM 1966 C C . ALA A 1 257 ? 4.096 13.740 81.027 1.00 60.25 257 ALA A C 1
ATOM 1968 O O . ALA A 1 257 ? 4.693 12.735 81.415 1.00 60.25 257 ALA A O 1
ATOM 1969 N N . PRO A 1 258 ? 4.554 14.453 79.973 1.00 52.88 258 PRO A N 1
ATOM 1970 C CA . PRO A 1 258 ? 5.587 14.000 79.028 1.00 52.88 258 PRO A CA 1
ATOM 1971 C C . PRO A 1 258 ? 7.018 13.916 79.588 1.00 52.88 258 PRO A C 1
ATOM 1973 O O . PRO A 1 258 ? 7.957 13.701 78.818 1.00 52.88 258 PRO A O 1
ATOM 1976 N N . ASP A 1 259 ? 7.217 14.106 80.891 1.00 52.94 259 ASP A N 1
ATOM 1977 C CA . ASP A 1 259 ? 8.554 14.232 81.477 1.00 52.94 259 ASP A CA 1
ATOM 1978 C C . ASP A 1 259 ? 9.266 12.885 81.654 1.00 52.94 259 ASP A C 1
ATOM 1980 O O . ASP A 1 259 ? 10.491 12.826 81.565 1.00 52.94 259 ASP A O 1
ATOM 1984 N N . LEU A 1 260 ? 8.531 11.774 81.775 1.00 54.16 260 LEU A N 1
ATOM 1985 C CA . LEU A 1 260 ? 9.141 10.440 81.896 1.00 54.16 260 LEU A CA 1
ATOM 1986 C C . LEU A 1 260 ? 9.727 9.913 80.573 1.00 54.16 260 LEU A C 1
ATOM 1988 O O . LEU A 1 260 ? 10.700 9.162 80.582 1.00 54.16 260 LEU A O 1
ATOM 1992 N N . LEU A 1 261 ? 9.197 10.346 79.423 1.00 52.47 261 LEU A N 1
ATOM 1993 C CA . LEU A 1 261 ? 9.683 9.931 78.097 1.00 52.47 261 LEU A CA 1
ATOM 1994 C C . LEU A 1 261 ? 10.948 10.681 77.648 1.00 52.47 261 LEU A C 1
ATOM 1996 O O . LEU A 1 261 ? 11.625 10.239 76.723 1.00 52.47 261 LEU A O 1
ATOM 2000 N N . ARG A 1 262 ? 11.308 11.785 78.317 1.00 53.84 262 ARG A N 1
ATOM 2001 C CA . A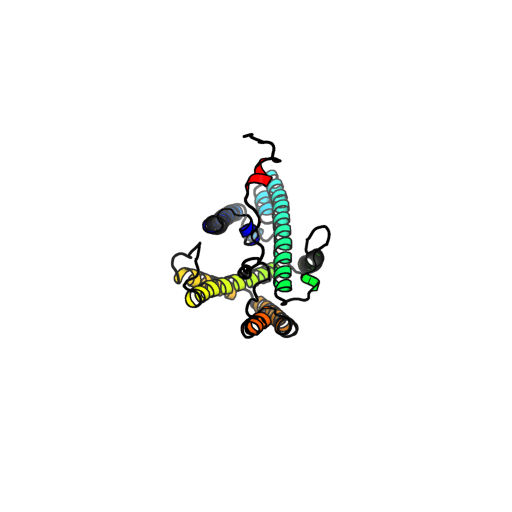RG A 1 262 ? 12.550 12.533 78.051 1.00 53.84 262 ARG A CA 1
ATOM 2002 C C . ARG A 1 262 ? 13.766 11.983 78.799 1.00 53.84 262 ARG A C 1
ATOM 2004 O O . ARG A 1 262 ? 14.884 12.359 78.462 1.00 53.84 262 ARG A O 1
ATOM 2011 N N . MET A 1 263 ? 13.565 11.084 79.765 1.00 55.31 263 MET A N 1
ATOM 2012 C CA . MET A 1 263 ? 14.653 10.500 80.557 1.00 55.31 263 MET A CA 1
ATOM 2013 C C . MET A 1 263 ? 15.325 9.294 79.874 1.00 55.31 263 MET A C 1
ATOM 2015 O O . MET A 1 263 ? 16.461 8.970 80.200 1.00 55.31 263 MET A O 1
ATOM 2019 N N . PHE A 1 264 ? 14.664 8.665 78.893 1.00 54.81 264 PHE A N 1
ATOM 2020 C CA . PHE A 1 264 ? 15.122 7.413 78.265 1.00 54.81 264 PHE A CA 1
ATOM 2021 C C . PHE A 1 264 ? 15.465 7.508 76.773 1.00 54.81 264 PHE A C 1
ATOM 2023 O O . PHE A 1 264 ? 15.766 6.489 76.153 1.00 54.81 264 PHE A O 1
ATOM 2030 N N . LEU A 1 265 ? 15.458 8.703 76.176 1.00 56.88 265 LEU A N 1
ATOM 2031 C CA . LEU A 1 265 ? 15.804 8.866 74.763 1.00 56.88 265 LEU A CA 1
ATOM 2032 C C . LEU A 1 265 ? 17.192 9.509 74.605 1.00 56.88 265 LEU A C 1
ATOM 2034 O O . LEU A 1 265 ? 17.344 10.706 74.871 1.00 56.88 265 LEU A O 1
ATOM 2038 N N . PRO A 1 266 ? 18.218 8.757 74.158 1.00 50.56 266 PRO A N 1
ATOM 2039 C CA . PRO A 1 266 ? 19.499 9.342 73.794 1.00 50.56 266 PRO A CA 1
ATOM 2040 C C . PRO A 1 266 ? 19.311 10.286 72.601 1.00 50.56 266 PRO A C 1
ATOM 2042 O O . PRO A 1 266 ? 18.742 9.920 71.573 1.00 50.56 266 PRO A O 1
ATOM 2045 N N . ARG A 1 267 ? 19.803 11.521 72.755 1.00 59.16 267 ARG A N 1
ATOM 2046 C CA . ARG A 1 267 ? 19.880 12.545 71.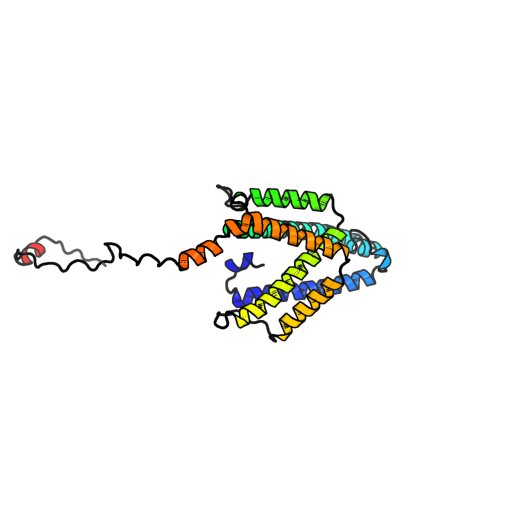706 1.00 59.16 267 ARG A CA 1
ATOM 2047 C C . ARG A 1 267 ? 20.725 12.034 70.534 1.00 59.16 267 ARG A C 1
ATOM 2049 O O . ARG A 1 267 ? 21.937 12.233 70.520 1.00 59.16 267 ARG A O 1
ATOM 2056 N N . TRP A 1 268 ? 20.092 11.430 69.535 1.00 47.22 268 TRP A N 1
ATOM 2057 C CA . TRP A 1 268 ? 20.723 11.202 68.240 1.00 47.22 268 TRP A CA 1
ATOM 2058 C C . TRP A 1 268 ? 20.453 12.382 67.311 1.00 47.22 268 TRP A C 1
ATOM 2060 O O . TRP A 1 268 ? 19.368 12.568 66.769 1.00 47.22 268 TRP A O 1
ATOM 2070 N N . ARG A 1 269 ? 21.495 13.204 67.203 1.00 48.75 269 ARG A N 1
ATOM 2071 C CA . ARG A 1 269 ? 21.756 14.189 66.158 1.00 48.75 269 ARG A CA 1
ATOM 2072 C C . ARG A 1 269 ? 22.559 13.486 65.060 1.00 48.75 269 ARG A C 1
ATOM 2074 O O . ARG A 1 269 ? 23.465 12.732 65.421 1.00 48.75 269 ARG A O 1
ATOM 2081 N N . ARG A 1 270 ? 22.242 13.760 63.793 1.00 42.03 270 ARG A N 1
ATOM 2082 C CA . ARG A 1 270 ? 23.097 13.774 62.580 1.00 42.03 270 ARG A CA 1
ATOM 2083 C C . ARG A 1 270 ? 22.141 13.804 61.382 1.00 42.03 270 ARG A C 1
ATOM 2085 O O . ARG A 1 270 ? 21.280 12.937 61.297 1.00 42.03 270 ARG A O 1
ATOM 2092 N N . ASP A 1 271 ? 22.011 14.966 60.754 1.00 43.50 271 ASP A N 1
ATOM 2093 C CA . ASP A 1 271 ? 22.740 15.397 59.540 1.00 43.50 271 ASP A CA 1
ATOM 2094 C C . ASP A 1 271 ? 21.910 15.056 58.297 1.00 43.50 271 ASP A C 1
ATOM 2096 O O . ASP A 1 271 ? 21.568 13.865 58.127 1.00 43.50 271 ASP A O 1
#

Foldseek 3Di:
DVVCCVVDPCSLPCVVCVVVVVVVVVVVVVVVLVVLLCVQDPPVPQPDPCSSLVSCVSNVNNVVSVVVVVVVVVVVVVVVVVVLQVQLVVQLVCVVQQLDPVLSVDADPPPRHSVSSSVVVVVVCCVCVVPPDPVLVVLLVLLVVLVVQLVVLVVLVVCCVPPVPDDRSDDDPPPPVVSVVSNVVSVVVNVVGDPVSVVVVVVVVVVSVCSCVVGVVVGRVVVVVVVVVVPPDPPDDDDPVPPDDPDDDPDPDDDPDPPVVVVPDDDDDDD

Organism: NCBI:txid1325331

Mean predicted aligned error: 12.82 Å

Solvent-accessible surface area (backbone atoms only — not comparable to full-atom values): 15815 Å² total; per-residue (Å²): 116,78,83,52,51,85,79,43,92,53,49,51,59,53,49,58,49,50,54,53,50,51,51,50,51,52,50,53,51,50,52,52,50,50,54,52,42,54,72,54,35,63,73,87,77,46,84,52,102,52,38,72,41,52,28,30,46,73,64,67,40,57,71,59,24,53,55,51,48,54,48,47,54,55,50,52,52,52,52,52,53,53,50,54,55,51,51,38,50,53,47,27,50,40,15,70,45,25,53,40,64,68,69,37,53,47,54,40,93,90,74,70,39,50,58,60,37,41,50,54,50,48,53,49,50,52,52,47,65,72,75,50,58,68,67,62,53,50,54,54,48,49,54,52,52,37,51,50,52,34,52,50,34,50,45,57,56,49,46,55,70,77,49,67,86,60,90,63,73,63,76,79,70,65,74,69,56,47,43,52,48,51,35,51,53,33,52,54,55,57,71,72,49,62,73,68,56,54,54,54,47,51,52,51,53,50,50,53,48,49,48,33,65,74,46,13,71,81,45,31,47,67,67,52,49,59,56,49,69,72,45,79,72,79,75,85,73,75,52,87,84,72,49,78,76,75,80,77,71,81,71,93,67,83,75,79,71,78,68,72,68,65,76,77,58,81,89,80,83,82,135

InterPro domains:
  IPR002293 Amino acid/polyamine transporter I [PF13520] (4-209)

Sequence (271 aa):
MATAAEEVRDPARELPLGIIGSLALATILYVAVTIVLTGLTPYTNLNTPSPVTTGLLAAGVRGASLIVGTGALAGLTSVLLVNIFAQSRVFMAMGRDGLLPPIFTRVHPRFHTPWLTTLIVGAFVTLIGGFLPVDIIAELANVGTLSAFFVVSVGVMVLRRTQPDLKRPFKVPLMPWTPLLAIAFAVYLFFNLPGLTWIRFGVWVTLGLVVYFAYGRRHSVLAREEESKAVPRPTYRPSPLEMPAPARKPFPFKLPAPDLLRMFLPRWRRD

Radius of gyration: 31.36 Å; Cα contacts (8 Å, |Δi|>4): 144; chains: 1; bounding box: 54×43×110 Å

pLDDT: mean 80.68, std 13.95, range [42.03, 97.69]

Nearest PDB structures (foldseek):
  5oqt-assembly1_A  TM=9.442E-01  e=3.470E-11  Geobacillus kaustophilus HTA426
  6f34-assembly1_A  TM=9.471E-01  e=1.315E-10  Geobacillus kaustophilus HTA426
  9h76-assembly1_A  TM=8.681E-01  e=1.789E-04  Carnobacterium sp. AT7
  8wny-assembly1_B  TM=7.401E-01  e=9.849E-04  Homo sapiens
  4l3i-assembly1_B  TM=2.511E-01  e=1.006E+00  Homo sapiens